Protein AF-A0A7Y5EP66-F1 (afdb_monomer_lite)

Foldseek 3Di:
DDDDDDDDDDDDDDDDDPVNVVVVVVVVVPPPDDDPVVVVVVVVVVVVVVVPPPPDPDDDDDDADQAAPQFPDKDFQDDALQWTWIFTHNPAATFTWITHSVNDIDTPADPQFPHWGFQHDDHQWTWWWTQHPNATWTWIWGADNNSPDIDIATLAEPQWRYWGFNDDDPQKTWTWTAHDDPPPPVRIDIWMARRHNVRIDD

Structure (mmCIF, N/CA/C/O backbone):
data_AF-A0A7Y5EP66-F1
#
_entry.id   AF-A0A7Y5EP66-F1
#
loop_
_atom_site.group_PDB
_atom_site.id
_atom_site.type_symbol
_atom_site.label_atom_id
_atom_site.label_alt_id
_atom_site.label_comp_id
_atom_site.label_asym_id
_atom_site.label_entity_id
_atom_site.label_seq_id
_atom_site.pdbx_PDB_ins_code
_atom_site.Cartn_x
_atom_site.Cartn_y
_atom_site.Cartn_z
_atom_site.occupancy
_atom_site.B_iso_or_equiv
_atom_site.auth_seq_id
_atom_site.auth_comp_id
_atom_site.auth_asym_id
_atom_site.auth_atom_id
_atom_site.pdbx_PDB_model_num
ATOM 1 N N . MET A 1 1 ? -1.115 30.340 21.971 1.00 36.41 1 MET A N 1
ATOM 2 C CA . MET A 1 1 ? -2.308 30.695 21.170 1.00 36.41 1 MET A CA 1
ATOM 3 C C . MET A 1 1 ? -3.461 29.819 21.656 1.00 36.41 1 MET A C 1
ATOM 5 O O . MET A 1 1 ? -3.384 28.609 21.506 1.00 36.41 1 MET A O 1
ATOM 9 N N . ARG A 1 2 ? -4.439 30.382 22.379 1.00 28.08 2 ARG A N 1
ATOM 10 C CA . ARG A 1 2 ? -5.532 29.630 23.023 1.00 28.08 2 ARG A CA 1
ATOM 11 C C . ARG A 1 2 ? -6.733 29.654 22.075 1.00 28.08 2 ARG A C 1
ATOM 13 O O . ARG A 1 2 ? -7.333 30.708 21.895 1.00 28.08 2 ARG A O 1
ATOM 20 N N . VAL A 1 3 ? -7.024 28.536 21.414 1.00 32.97 3 VAL A N 1
ATOM 21 C CA . VAL A 1 3 ? -8.174 28.428 20.505 1.00 32.97 3 VAL A CA 1
ATOM 22 C C . VAL A 1 3 ? -9.430 28.241 21.353 1.00 32.97 3 VAL A C 1
ATOM 24 O O . VAL A 1 3 ? -9.594 27.218 22.012 1.00 32.97 3 VAL A O 1
ATOM 27 N N . VAL A 1 4 ? -10.292 29.256 21.373 1.00 39.91 4 VAL A N 1
ATOM 28 C CA . VAL A 1 4 ? -11.629 29.190 21.973 1.00 39.91 4 VAL A CA 1
ATOM 29 C C . VAL A 1 4 ? -12.574 28.657 20.897 1.00 39.91 4 VAL A C 1
ATOM 31 O O . VAL A 1 4 ? -12.747 29.302 19.866 1.00 39.91 4 VAL A O 1
ATOM 34 N N . MET A 1 5 ? -13.158 27.474 21.104 1.00 31.20 5 MET A N 1
ATOM 35 C CA . MET A 1 5 ? -14.198 26.954 20.209 1.00 31.20 5 MET A CA 1
ATOM 36 C C . MET A 1 5 ? -15.569 27.532 20.598 1.00 31.20 5 MET A C 1
ATOM 38 O O . MET A 1 5 ? -15.883 27.571 21.790 1.00 31.20 5 MET A O 1
ATOM 42 N N . PRO A 1 6 ? -16.397 27.978 19.635 1.00 43.31 6 PRO A N 1
ATOM 43 C CA . PRO A 1 6 ? -17.725 28.502 19.924 1.00 43.31 6 PRO A CA 1
ATOM 44 C C . PRO A 1 6 ? -18.692 27.377 20.319 1.00 43.31 6 PRO A C 1
ATOM 46 O O . PRO A 1 6 ? -18.687 26.293 19.736 1.00 43.31 6 PRO A O 1
ATOM 49 N N . ALA A 1 7 ? -19.537 27.651 21.315 1.00 40.91 7 ALA A N 1
ATOM 50 C CA . ALA A 1 7 ? -20.582 26.741 21.764 1.00 40.91 7 ALA A CA 1
ATOM 51 C C . ALA A 1 7 ? -21.627 26.530 20.654 1.00 40.91 7 ALA A C 1
ATOM 53 O O . ALA A 1 7 ? -22.282 27.471 20.206 1.00 40.91 7 ALA A O 1
ATOM 54 N N . LEU A 1 8 ? -21.783 25.280 20.218 1.00 38.34 8 LEU A N 1
ATOM 55 C CA . LEU A 1 8 ? -22.785 24.875 19.239 1.00 38.34 8 LEU A CA 1
ATOM 56 C C . LEU A 1 8 ? -24.151 24.768 19.938 1.00 38.34 8 LEU A C 1
ATOM 58 O O . LEU A 1 8 ? -24.398 23.834 20.700 1.00 38.34 8 LEU A O 1
ATOM 62 N N . VAL A 1 9 ? -25.050 25.724 19.695 1.00 40.62 9 VAL A N 1
ATOM 63 C CA . VAL A 1 9 ? -26.437 25.652 20.180 1.00 40.62 9 VAL A CA 1
ATOM 64 C C . VAL A 1 9 ? -27.226 24.724 19.256 1.00 40.62 9 VAL A C 1
ATOM 66 O O . VAL A 1 9 ? -27.645 25.111 18.166 1.00 40.62 9 VAL A O 1
ATOM 69 N N . ALA A 1 10 ? -27.419 23.476 19.680 1.00 36.62 10 ALA A N 1
ATOM 70 C CA . ALA A 1 10 ? -28.261 22.520 18.971 1.00 36.62 10 ALA A CA 1
ATOM 71 C C . ALA A 1 10 ? -29.748 22.839 19.212 1.00 36.62 10 ALA A C 1
ATOM 73 O O . ALA A 1 10 ? -30.253 22.750 20.331 1.00 36.62 10 ALA A O 1
ATOM 74 N N . LYS A 1 11 ? -30.467 23.203 18.147 1.00 33.62 11 LYS A N 1
ATOM 75 C CA . LYS A 1 11 ? -31.921 23.402 18.161 1.00 33.62 11 LYS A CA 1
ATOM 76 C C . LYS A 1 11 ? -32.602 22.027 18.164 1.00 33.62 11 LYS A C 1
ATOM 78 O O . LYS A 1 11 ? -32.716 21.384 17.123 1.00 33.62 11 LYS A O 1
ATOM 83 N N . VAL A 1 12 ? -33.019 21.550 19.337 1.00 30.86 12 VAL A N 1
ATOM 84 C CA . VAL A 1 12 ? -33.719 20.263 19.477 1.00 30.86 12 VAL A CA 1
ATOM 85 C C . VAL A 1 12 ? -35.139 20.407 18.930 1.00 30.86 12 VAL A C 1
ATOM 87 O O . VAL A 1 12 ? -35.993 21.043 19.540 1.00 30.86 12 VAL A O 1
ATOM 90 N N . THR A 1 13 ? -35.389 19.821 17.761 1.00 44.03 13 THR A N 1
ATOM 91 C CA . THR A 1 13 ? -36.744 19.640 17.226 1.00 44.03 13 THR A CA 1
ATOM 92 C C . THR A 1 13 ? -37.221 18.259 17.657 1.00 44.03 13 THR A C 1
ATOM 94 O O . THR A 1 13 ? -36.686 17.250 17.202 1.00 44.03 13 THR A O 1
ATOM 97 N N . VAL A 1 14 ? -38.185 18.200 18.577 1.00 40.84 14 VAL A N 1
ATOM 98 C CA . VAL A 1 14 ? -38.743 16.934 19.067 1.00 40.84 14 VAL A CA 1
ATOM 99 C C . VAL A 1 14 ? -39.663 16.354 17.992 1.00 40.84 14 VAL A C 1
ATOM 101 O O . VAL A 1 14 ? -40.753 16.869 17.752 1.00 40.84 14 VAL A O 1
ATOM 104 N N . TYR A 1 15 ? -39.220 15.282 17.336 1.00 39.09 15 TYR A N 1
ATOM 105 C CA . TYR A 1 15 ? -40.059 14.499 16.432 1.00 39.09 15 TYR A CA 1
ATOM 106 C C . TYR A 1 15 ? -40.946 13.563 17.251 1.00 39.09 15 TYR A C 1
ATOM 108 O O . TYR A 1 15 ? -40.495 12.541 17.765 1.00 39.09 15 TYR A O 1
ATOM 116 N N . VAL A 1 16 ? -42.225 13.911 17.368 1.00 47.12 16 VAL A N 1
ATOM 117 C CA . VAL A 1 16 ? -43.242 12.992 17.884 1.00 47.12 16 VAL A CA 1
ATOM 118 C C . VAL A 1 16 ? -43.594 12.029 16.753 1.00 47.12 16 VAL A C 1
ATOM 120 O O . VAL A 1 16 ? -43.952 12.466 15.658 1.00 47.12 16 VAL A O 1
ATOM 123 N N . SER A 1 17 ? -43.452 10.722 16.978 1.00 53.12 17 SER A N 1
ATOM 124 C CA . SER A 1 17 ? -43.703 9.731 15.929 1.00 53.12 17 SER A CA 1
ATOM 125 C C . SER A 1 17 ? -45.160 9.810 15.430 1.00 53.12 17 SER A C 1
ATOM 127 O O . SER A 1 17 ? -46.080 10.047 16.223 1.00 53.12 17 SER A O 1
ATOM 129 N N . PRO A 1 18 ? -45.419 9.590 14.127 1.00 54.12 18 PRO A N 1
ATOM 130 C CA . PRO A 1 18 ? -46.779 9.635 13.584 1.00 54.12 18 PRO A CA 1
ATOM 131 C C . PRO A 1 18 ? -47.713 8.599 14.237 1.00 54.12 18 PRO A C 1
ATOM 133 O O . PRO A 1 18 ? -48.909 8.852 14.378 1.00 54.12 18 PRO A O 1
ATOM 136 N N . LEU A 1 19 ? -47.158 7.485 14.732 1.00 49.47 19 LEU A N 1
ATOM 137 C CA . LEU A 1 19 ? -47.874 6.467 15.508 1.00 49.47 19 LEU A CA 1
ATOM 138 C C . LEU A 1 19 ? -48.395 7.005 16.851 1.00 49.47 19 LEU A C 1
ATOM 140 O O . LEU A 1 19 ? -49.549 6.756 17.195 1.00 49.47 19 LEU A O 1
ATOM 144 N N . ALA A 1 20 ? -47.605 7.802 17.577 1.00 51.47 20 ALA A N 1
ATOM 145 C CA . ALA A 1 20 ? -48.041 8.401 18.840 1.00 51.47 20 ALA A CA 1
ATOM 146 C C . ALA A 1 20 ? -49.176 9.425 18.635 1.00 51.47 20 ALA A C 1
ATOM 148 O O . ALA A 1 20 ? -50.121 9.477 19.422 1.00 51.47 20 ALA A O 1
ATOM 149 N N . SER A 1 21 ? -49.144 10.182 17.532 1.00 53.84 21 SER A N 1
ATOM 150 C CA . SER A 1 21 ? -50.220 11.122 17.167 1.00 53.84 21 SER A CA 1
ATOM 151 C C . SER A 1 21 ? -51.528 10.407 16.795 1.00 53.84 21 SER A C 1
ATOM 153 O O . SER A 1 21 ? -52.625 10.885 17.099 1.00 53.84 21 SER A O 1
ATOM 155 N N . MET A 1 22 ? -51.428 9.225 16.179 1.00 53.50 22 MET A N 1
ATOM 156 C CA . MET A 1 22 ? -52.582 8.432 15.758 1.00 53.50 22 MET A CA 1
ATOM 157 C C . MET A 1 22 ? -53.298 7.761 16.942 1.00 53.50 22 MET A C 1
ATOM 159 O O . MET A 1 22 ? -54.528 7.784 16.994 1.00 53.50 22 MET A O 1
ATOM 163 N N . VAL A 1 23 ? -52.558 7.254 17.937 1.00 54.09 23 VAL A N 1
ATOM 164 C CA . VAL A 1 23 ? -53.138 6.635 19.148 1.00 54.09 23 VAL A CA 1
ATOM 165 C C . VAL A 1 23 ? -53.883 7.665 20.006 1.00 54.09 23 VAL A C 1
ATOM 167 O O . VAL A 1 23 ? -54.999 7.398 20.450 1.00 54.09 23 VAL A O 1
ATOM 170 N N . VAL A 1 24 ? -53.346 8.881 20.163 1.00 55.25 24 VAL A N 1
ATOM 171 C CA . VAL A 1 24 ? -54.024 9.960 20.913 1.00 55.25 24 VAL A CA 1
ATOM 172 C C . VAL A 1 24 ? -55.337 10.377 20.235 1.00 55.25 24 VAL A C 1
ATOM 174 O O . VAL A 1 24 ? -56.348 10.589 20.906 1.00 55.25 24 VAL A O 1
ATOM 177 N N . ARG A 1 25 ? -55.370 10.435 18.896 1.00 55.28 25 ARG A N 1
ATOM 178 C CA . ARG A 1 25 ? -56.595 10.764 18.142 1.00 55.28 25 ARG A CA 1
ATOM 179 C C . ARG A 1 25 ? -57.643 9.650 18.181 1.00 55.28 25 ARG A C 1
ATOM 181 O O . ARG A 1 25 ? -58.835 9.959 18.163 1.00 55.28 25 ARG A O 1
ATOM 188 N N . LEU A 1 26 ? -57.221 8.386 18.250 1.00 48.19 26 LEU A N 1
ATOM 189 C CA . LEU A 1 26 ? -58.124 7.237 18.344 1.00 48.19 26 LEU A CA 1
ATOM 190 C C . LEU A 1 26 ? -58.805 7.166 19.721 1.00 48.19 26 LEU A C 1
ATOM 192 O O . LEU A 1 26 ? -60.015 6.972 19.798 1.00 48.19 26 LEU A O 1
ATOM 196 N N . VAL A 1 27 ? -58.058 7.428 20.798 1.00 54.56 27 VAL A N 1
ATOM 197 C CA . VAL A 1 27 ? -58.589 7.432 22.173 1.00 54.56 27 VAL A CA 1
ATOM 198 C C . VAL A 1 27 ? -59.551 8.604 22.411 1.00 54.56 27 VAL A C 1
ATOM 200 O O . VAL A 1 27 ? -60.555 8.446 23.101 1.00 54.56 27 VAL A O 1
ATOM 203 N N . LEU A 1 28 ? -59.325 9.768 21.787 1.00 51.75 28 LEU A N 1
ATOM 204 C CA . LEU A 1 28 ? -60.217 10.926 21.936 1.00 51.75 28 LEU A CA 1
ATOM 205 C C . LEU A 1 28 ? -61.563 10.777 21.198 1.00 51.75 28 LEU A C 1
ATOM 207 O O . LEU A 1 28 ? -62.558 11.335 21.659 1.00 51.75 28 LEU A O 1
ATOM 211 N N . ARG A 1 29 ? -61.639 9.999 20.105 1.00 51.34 29 ARG A N 1
ATOM 212 C CA . ARG A 1 29 ? -62.879 9.814 19.315 1.00 51.34 29 ARG A CA 1
ATOM 213 C C . ARG A 1 29 ? -63.873 8.795 19.889 1.00 51.34 29 ARG A C 1
ATOM 215 O O . ARG A 1 29 ? -64.992 8.721 19.392 1.00 51.34 29 ARG A O 1
ATOM 222 N N . HIS A 1 30 ? -63.519 8.028 20.920 1.00 50.69 30 HIS A N 1
ATOM 223 C CA . HIS A 1 30 ? -64.405 7.014 21.525 1.00 50.69 30 HIS A CA 1
ATOM 224 C C . HIS A 1 30 ? -64.935 7.377 22.928 1.00 50.69 30 HIS A C 1
ATOM 226 O O . HIS A 1 30 ? -65.551 6.553 23.599 1.00 50.69 30 HIS A O 1
ATOM 232 N N . ASN A 1 31 ? -64.783 8.633 23.362 1.00 46.59 31 ASN A N 1
ATOM 233 C CA . ASN A 1 31 ? -65.092 9.079 24.730 1.00 46.59 31 ASN A CA 1
ATOM 234 C C . ASN A 1 31 ? -66.569 9.397 25.052 1.00 46.59 31 ASN A C 1
ATOM 236 O O . ASN A 1 31 ? -66.842 9.937 26.125 1.00 46.59 31 ASN A O 1
ATOM 240 N N . VAL A 1 32 ? -67.534 9.074 24.184 1.00 53.06 32 VAL A N 1
ATOM 241 C CA . VAL A 1 32 ? -68.934 9.512 24.384 1.00 53.06 32 VAL A CA 1
ATOM 242 C C . VAL A 1 32 ? -69.801 8.492 25.149 1.00 53.06 32 VAL A C 1
ATOM 244 O O . VAL A 1 32 ? -70.887 8.849 25.586 1.00 53.06 32 VAL A O 1
ATOM 247 N N . CYS A 1 33 ? -69.353 7.249 25.396 1.00 51.44 33 CYS A N 1
ATOM 248 C CA . CYS A 1 33 ? -70.241 6.230 25.987 1.00 51.44 33 CYS A CA 1
ATOM 249 C C . CYS A 1 33 ? -69.554 5.148 26.855 1.00 51.44 33 CYS A C 1
ATOM 251 O O . CYS A 1 33 ? -69.804 3.960 26.667 1.00 51.44 33 CYS A O 1
ATOM 253 N N . MET A 1 34 ? -68.690 5.515 27.812 1.00 47.44 34 MET A N 1
ATOM 254 C CA . MET A 1 34 ? -68.164 4.549 28.799 1.00 47.44 34 MET A CA 1
ATOM 255 C C . MET A 1 34 ? -68.290 5.043 30.243 1.00 47.44 34 MET A C 1
ATOM 257 O O . MET A 1 34 ? -68.033 6.210 30.543 1.00 47.44 34 MET A O 1
ATOM 261 N N . SER A 1 35 ? -68.690 4.122 31.125 1.00 59.06 35 SER A N 1
ATOM 262 C CA . SER A 1 35 ? -68.897 4.329 32.559 1.00 59.06 35 SER A CA 1
ATOM 263 C C . SER A 1 35 ? -67.597 4.701 33.285 1.00 59.06 35 SER A C 1
ATOM 265 O O . SER A 1 35 ? -66.488 4.392 32.838 1.00 59.06 35 SER A O 1
ATOM 267 N N . SER A 1 36 ? -67.735 5.385 34.424 1.00 53.31 36 SER A N 1
ATOM 268 C CA . SER A 1 36 ? -66.641 5.973 35.216 1.00 53.31 36 SER A CA 1
ATOM 269 C C . SER A 1 36 ? -65.519 4.995 35.595 1.00 53.31 36 SER A C 1
ATOM 271 O O . SER A 1 36 ? -64.385 5.428 35.788 1.00 53.31 36 SER A O 1
ATOM 273 N N . TRP A 1 37 ? -65.793 3.689 35.619 1.00 52.06 37 TRP A N 1
ATOM 274 C CA . TRP A 1 37 ? -64.820 2.641 35.933 1.00 52.06 37 TRP A CA 1
ATOM 275 C C . TRP A 1 37 ? -63.795 2.373 34.811 1.00 52.06 37 TRP A C 1
ATOM 277 O O . TRP A 1 37 ? -62.639 2.080 35.110 1.00 52.06 37 TRP A O 1
ATOM 287 N N . ASN A 1 38 ? -64.140 2.570 33.531 1.00 51.50 38 ASN A N 1
ATOM 288 C CA . ASN A 1 38 ? -63.196 2.385 32.411 1.00 51.50 38 ASN A CA 1
ATOM 289 C C . ASN A 1 38 ? -62.236 3.573 32.223 1.00 51.50 38 ASN A C 1
ATOM 291 O O . ASN A 1 38 ? -61.174 3.430 31.615 1.00 51.50 38 ASN A O 1
ATOM 295 N N . ARG A 1 39 ? -62.571 4.744 32.782 1.00 51.72 39 ARG A N 1
ATOM 296 C CA . ARG A 1 39 ? -61.717 5.942 32.724 1.00 51.72 39 ARG A CA 1
ATOM 297 C C . ARG A 1 39 ? -60.460 5.805 33.585 1.00 51.72 39 ARG A C 1
ATOM 299 O O . ARG A 1 39 ? -59.415 6.321 33.204 1.00 51.72 39 ARG A O 1
ATOM 306 N N . ILE A 1 40 ? -60.540 5.076 34.700 1.00 54.56 40 ILE A N 1
ATOM 307 C CA . ILE A 1 40 ? -59.401 4.853 35.603 1.00 54.56 40 ILE A CA 1
ATOM 308 C C . ILE A 1 40 ? -58.375 3.920 34.942 1.00 54.56 40 ILE A C 1
ATOM 310 O O . ILE A 1 40 ? -57.188 4.235 34.919 1.00 54.56 40 ILE A O 1
ATOM 314 N N . TRP A 1 41 ? -58.822 2.837 34.299 1.00 51.91 41 TRP A N 1
ATOM 315 C CA . TRP A 1 41 ? -57.928 1.907 33.597 1.00 51.91 41 TRP A CA 1
ATOM 316 C C . TRP A 1 41 ? -57.279 2.511 32.345 1.00 51.91 41 TRP A C 1
ATOM 318 O O . TRP A 1 41 ? -56.096 2.279 32.106 1.00 51.91 41 TRP A O 1
ATOM 328 N N . ALA A 1 42 ? -57.998 3.344 31.585 1.00 51.19 42 ALA A N 1
ATOM 329 C CA . ALA A 1 42 ? -57.432 4.034 30.424 1.00 51.19 42 ALA A CA 1
ATOM 330 C C . ALA A 1 42 ? -56.329 5.044 30.810 1.00 51.19 42 ALA A C 1
ATOM 332 O O . ALA A 1 42 ? -55.326 5.158 30.106 1.00 51.19 42 ALA A O 1
ATOM 333 N N . ILE A 1 43 ? -56.470 5.738 31.948 1.00 52.34 43 ILE A N 1
ATOM 334 C CA . ILE A 1 43 ? -55.445 6.659 32.470 1.00 52.34 43 ILE A CA 1
ATOM 335 C C . ILE A 1 43 ? -54.219 5.881 32.975 1.00 52.34 43 ILE A C 1
ATOM 337 O O . ILE A 1 43 ? -53.091 6.263 32.662 1.00 52.34 43 ILE A O 1
ATOM 341 N N . VAL A 1 44 ? -54.417 4.756 33.673 1.00 55.31 44 VAL A N 1
ATOM 342 C CA . VAL A 1 44 ? -53.316 3.876 34.114 1.00 55.31 44 VAL A CA 1
ATOM 343 C C . VAL A 1 44 ? -52.526 3.325 32.918 1.00 55.31 44 VAL A C 1
ATOM 345 O O . VAL A 1 44 ? -51.298 3.283 32.964 1.00 55.31 44 VAL A O 1
ATOM 348 N N . PHE A 1 45 ? -53.195 2.979 31.814 1.00 50.06 45 PHE A N 1
ATOM 349 C CA . PHE A 1 45 ? -52.529 2.456 30.615 1.00 50.06 45 PHE A CA 1
ATOM 350 C C . PHE A 1 45 ? -51.726 3.530 29.853 1.00 50.06 45 PHE A C 1
ATOM 352 O O . PHE A 1 45 ? -50.614 3.265 29.400 1.00 50.06 45 PHE A O 1
ATOM 359 N N . VAL A 1 46 ? -52.234 4.767 29.757 1.00 51.84 46 VAL A N 1
ATOM 360 C CA . VAL A 1 46 ? -51.530 5.877 29.078 1.00 51.84 46 VAL A CA 1
ATOM 361 C C . VAL A 1 46 ? -50.320 6.371 29.884 1.00 51.84 46 VAL A C 1
ATOM 363 O O . VAL A 1 46 ? -49.272 6.638 29.295 1.00 51.84 46 VAL A O 1
ATOM 366 N N . PHE A 1 47 ? -50.408 6.427 31.219 1.00 50.00 47 PHE A N 1
ATOM 367 C CA . PHE A 1 47 ? -49.243 6.739 32.060 1.00 50.00 47 PHE A CA 1
ATOM 368 C C . PHE A 1 47 ? -48.231 5.583 32.115 1.00 50.00 47 PHE A C 1
ATOM 370 O O . PHE A 1 47 ? -47.028 5.841 32.123 1.00 50.00 47 PHE A O 1
ATOM 377 N N . GLY A 1 48 ? -48.677 4.323 32.052 1.00 50.28 48 GLY A N 1
ATOM 378 C CA . GLY A 1 48 ? -47.788 3.160 31.957 1.00 50.28 48 GLY A CA 1
ATOM 379 C C . GLY A 1 48 ? -46.914 3.161 30.695 1.00 50.28 48 GLY A C 1
ATOM 380 O O . GLY A 1 48 ? -45.723 2.870 30.771 1.00 50.28 48 GLY A O 1
ATOM 381 N N . CYS A 1 49 ? -47.458 3.562 29.540 1.00 48.81 49 CYS A N 1
ATOM 382 C CA . CYS A 1 49 ? -46.682 3.645 28.296 1.00 48.81 49 CYS A CA 1
ATOM 383 C C . CYS A 1 49 ? -45.679 4.814 28.267 1.00 48.81 49 CYS A C 1
ATOM 385 O O . CYS A 1 49 ? -44.630 4.689 27.639 1.00 48.81 49 CYS A O 1
ATOM 387 N N . ALA A 1 50 ? -45.958 5.931 28.950 1.00 50.75 50 ALA A N 1
ATOM 388 C CA . ALA A 1 50 ? -45.048 7.081 28.996 1.00 50.75 50 ALA A CA 1
ATOM 389 C C . ALA A 1 50 ? -43.808 6.840 29.883 1.00 50.75 50 ALA A C 1
ATOM 391 O O . ALA A 1 50 ? -42.750 7.399 29.608 1.00 50.75 50 ALA A O 1
ATOM 392 N N . PHE A 1 51 ? -43.907 5.970 30.896 1.00 50.62 51 PHE A N 1
ATOM 393 C CA . PHE A 1 51 ? -42.780 5.592 31.763 1.00 50.62 51 PHE A CA 1
ATOM 394 C C . PHE A 1 51 ? -41.906 4.450 31.211 1.00 50.62 51 PHE A C 1
ATOM 396 O O . PHE A 1 51 ? -40.836 4.189 31.754 1.00 50.62 51 PHE A O 1
ATOM 403 N N . LEU A 1 52 ? -42.318 3.792 30.120 1.00 54.38 52 LEU A N 1
ATOM 404 C CA . LEU A 1 52 ? -41.516 2.773 29.425 1.00 54.38 52 LEU A CA 1
ATOM 405 C C . LEU A 1 52 ? -40.663 3.345 28.282 1.00 54.38 52 LEU A C 1
ATOM 407 O O . LEU A 1 52 ? -39.851 2.625 27.698 1.00 54.38 52 LEU A O 1
ATOM 411 N N . ALA A 1 53 ? -40.806 4.635 27.971 1.00 58.66 53 ALA A N 1
ATOM 412 C CA . ALA A 1 53 ? -39.871 5.340 27.108 1.00 58.66 53 ALA A CA 1
ATOM 413 C C . ALA A 1 53 ? -38.577 5.589 27.900 1.00 58.66 53 ALA A C 1
ATOM 415 O O . ALA A 1 53 ? -38.405 6.631 28.530 1.00 58.66 53 ALA A O 1
ATOM 416 N N . GLY A 1 54 ? -37.684 4.593 27.913 1.00 64.94 54 GLY A N 1
ATOM 417 C CA . GLY A 1 54 ? -36.337 4.741 28.459 1.00 64.94 54 GLY A CA 1
ATOM 418 C C . GLY A 1 54 ? -35.629 5.967 27.861 1.00 64.94 54 GLY A C 1
ATOM 419 O O . GLY A 1 54 ? -35.994 6.406 26.765 1.00 64.94 54 GLY A O 1
ATOM 420 N N . PRO A 1 55 ? -34.639 6.546 28.565 1.00 72.75 55 PRO A N 1
ATOM 421 C CA . PRO A 1 55 ? -33.937 7.731 28.090 1.00 72.75 55 PRO A CA 1
ATOM 422 C C . PRO A 1 55 ? -33.463 7.513 26.655 1.00 72.75 55 PRO A C 1
ATOM 424 O O . PRO A 1 55 ? -32.898 6.464 26.337 1.00 72.75 55 PRO A O 1
ATOM 427 N N . SER A 1 56 ? -33.703 8.503 25.794 1.00 71.12 56 SER A N 1
ATOM 428 C CA . SER A 1 56 ? -33.176 8.529 24.433 1.00 71.12 56 SER A CA 1
ATOM 429 C C . SER A 1 56 ? -31.689 8.200 24.504 1.00 71.12 56 SER A C 1
ATOM 431 O O . SER A 1 56 ? -30.930 8.954 25.114 1.00 71.12 56 SER A O 1
ATOM 433 N N . ALA A 1 57 ? -31.277 7.061 23.947 1.00 73.62 57 ALA A N 1
ATOM 434 C CA . ALA A 1 57 ? -29.878 6.667 23.945 1.00 73.62 57 ALA A CA 1
ATOM 435 C C . ALA A 1 57 ? -29.090 7.731 23.171 1.00 73.62 57 ALA A C 1
ATOM 437 O O . ALA A 1 57 ? -29.139 7.793 21.942 1.00 73.62 57 ALA A O 1
ATOM 438 N N . VAL A 1 58 ? -28.416 8.623 23.894 1.00 78.44 58 VAL A N 1
ATOM 439 C CA . VAL A 1 58 ? -27.554 9.628 23.283 1.00 78.44 58 VAL A CA 1
ATOM 440 C C . VAL A 1 58 ? -26.331 8.876 22.782 1.00 78.44 58 VAL A C 1
ATOM 442 O O . VAL A 1 58 ? -25.581 8.314 23.579 1.00 78.44 58 VAL A O 1
ATOM 445 N N . ALA A 1 59 ? -26.148 8.829 21.464 1.00 79.25 59 ALA A N 1
ATOM 446 C CA . ALA A 1 59 ? -24.950 8.256 20.872 1.00 79.25 59 ALA A CA 1
ATOM 447 C C . ALA A 1 59 ? -23.722 9.002 21.416 1.00 79.25 59 ALA A C 1
ATOM 449 O O . ALA A 1 59 ? -23.539 10.193 21.159 1.00 79.25 59 ALA A O 1
ATOM 450 N N . GLN A 1 60 ? -22.901 8.309 22.203 1.00 85.19 60 GLN A N 1
ATOM 451 C CA . GLN A 1 60 ? -21.638 8.841 22.696 1.00 85.19 60 GLN A CA 1
ATOM 452 C C . GLN A 1 60 ? -20.568 8.588 21.637 1.00 85.19 60 GLN A C 1
ATOM 454 O O . GLN A 1 60 ? -20.253 7.442 21.320 1.00 85.19 60 GLN A O 1
ATOM 459 N N . TRP A 1 61 ? -20.016 9.661 21.078 1.00 86.94 61 TRP A N 1
ATOM 460 C CA . TRP A 1 61 ? -18.908 9.577 20.133 1.00 86.94 61 TRP A CA 1
ATOM 461 C C . TRP A 1 61 ? -17.587 9.821 20.855 1.00 86.94 61 TRP A C 1
ATOM 463 O O . TRP A 1 61 ? -17.468 10.743 21.661 1.00 86.94 61 TRP A O 1
ATOM 473 N N . ARG A 1 62 ? -16.578 9.010 20.532 1.00 88.19 62 ARG A N 1
ATOM 474 C CA . ARG A 1 62 ? -15.197 9.188 20.987 1.00 88.19 62 ARG A CA 1
ATOM 475 C C . ARG A 1 62 ? -14.294 9.353 19.771 1.00 88.19 62 ARG A C 1
ATOM 477 O O . ARG A 1 62 ? -14.259 8.477 18.913 1.00 88.19 62 ARG A O 1
ATOM 484 N N . ALA A 1 63 ? -13.541 10.448 19.726 1.00 88.12 63 ALA A N 1
ATOM 485 C CA . ALA A 1 63 ? -12.452 10.605 18.771 1.00 88.12 63 ALA A CA 1
ATOM 486 C C . ALA A 1 63 ? -11.204 9.868 19.282 1.00 88.12 63 ALA A C 1
ATOM 488 O O . ALA A 1 63 ? -10.860 9.960 20.463 1.00 88.12 63 ALA A O 1
ATOM 489 N N . ILE A 1 64 ? -10.535 9.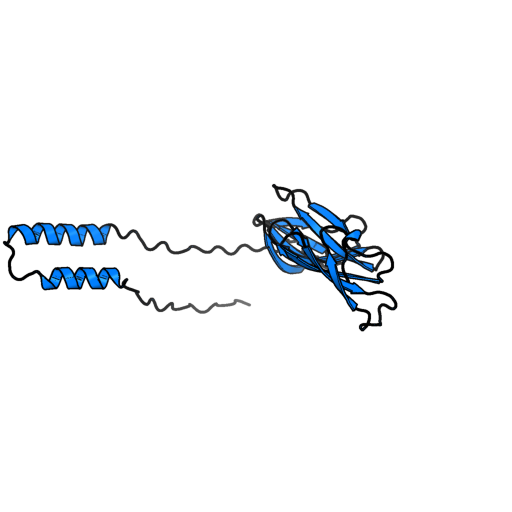136 18.394 1.00 89.31 64 ILE A N 1
ATOM 490 C CA . ILE A 1 64 ? -9.251 8.479 18.657 1.00 89.31 64 ILE A CA 1
ATOM 491 C C . ILE A 1 64 ? -8.256 9.048 17.650 1.00 89.31 64 ILE A C 1
ATOM 493 O O . ILE A 1 64 ? -8.532 9.052 16.451 1.00 89.31 64 ILE A O 1
ATOM 497 N N . SER A 1 65 ? -7.121 9.552 18.136 1.00 89.94 65 SER A N 1
ATOM 498 C CA . SER A 1 65 ? -6.030 9.979 17.260 1.00 89.94 65 SER A CA 1
ATOM 499 C C . SER A 1 65 ? -5.309 8.746 16.721 1.00 89.94 65 SER A C 1
ATOM 501 O O . SER A 1 65 ? -4.844 7.917 17.500 1.00 89.94 65 SER A O 1
ATOM 503 N N . LEU A 1 66 ? -5.226 8.628 15.396 1.00 92.06 66 LEU A N 1
ATOM 504 C CA . LEU A 1 66 ? -4.462 7.592 14.700 1.00 92.06 66 LEU A CA 1
ATOM 505 C C . LEU A 1 66 ? -3.217 8.232 14.080 1.00 92.06 66 LEU A C 1
ATOM 507 O O . LEU A 1 66 ? -3.082 8.311 12.863 1.00 92.06 66 LEU A O 1
ATOM 511 N N . HIS A 1 67 ? -2.345 8.765 14.927 1.00 91.62 67 HIS A N 1
ATOM 512 C CA . HIS A 1 67 ? -1.094 9.393 14.523 1.00 91.62 67 HIS A CA 1
ATOM 513 C C . HIS A 1 67 ? 0.021 8.839 15.414 1.00 91.62 67 HIS A C 1
ATOM 515 O O . HIS A 1 67 ? -0.052 9.041 16.626 1.00 91.62 67 HIS A O 1
ATOM 521 N N . PRO A 1 68 ? 0.992 8.090 14.862 1.00 90.88 68 PRO A N 1
ATOM 522 C CA . PRO A 1 68 ? 2.120 7.591 15.643 1.00 90.88 68 PRO A CA 1
ATOM 523 C C . PRO A 1 68 ? 2.973 8.753 16.159 1.00 90.88 68 PRO A C 1
ATOM 525 O O . PRO A 1 68 ? 3.214 9.694 15.410 1.00 90.88 68 PRO A O 1
ATOM 528 N N . ASP A 1 69 ? 3.495 8.663 17.384 1.00 88.94 69 ASP A N 1
ATOM 529 C CA . ASP A 1 69 ? 4.289 9.748 17.993 1.00 88.94 69 ASP A CA 1
ATOM 530 C C . ASP A 1 69 ? 5.567 10.086 17.204 1.00 88.94 69 ASP A C 1
ATOM 532 O O . ASP A 1 69 ? 6.064 11.208 17.264 1.00 88.94 69 ASP A O 1
ATOM 536 N N . SER A 1 70 ? 6.107 9.120 16.454 1.00 87.06 70 SER A N 1
ATOM 537 C CA . SER A 1 70 ? 7.273 9.315 15.587 1.00 87.06 70 SER A CA 1
ATOM 538 C C . SER A 1 70 ? 6.929 9.913 14.221 1.00 87.06 70 SER A C 1
ATOM 540 O O . SER A 1 70 ? 7.833 10.276 13.474 1.00 87.06 70 SER A O 1
ATOM 542 N N . ALA A 1 71 ? 5.648 9.972 13.850 1.00 91.81 71 ALA A N 1
ATOM 543 C CA . ALA A 1 71 ? 5.231 10.502 12.563 1.00 91.81 71 ALA A CA 1
ATOM 544 C C . ALA A 1 71 ? 5.156 12.033 12.619 1.00 91.81 71 ALA A C 1
ATOM 546 O O . ALA A 1 71 ? 4.641 12.613 13.564 1.00 91.81 71 ALA A O 1
ATOM 547 N N . VAL A 1 72 ? 5.608 12.701 11.5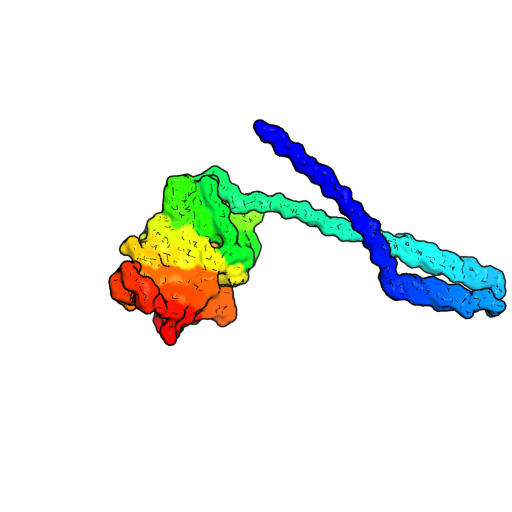62 1.00 95.31 72 VAL A N 1
ATOM 548 C CA . VAL A 1 72 ? 5.341 14.129 11.332 1.00 95.31 72 VAL A CA 1
ATOM 549 C C . VAL A 1 72 ? 4.064 14.337 10.523 1.00 95.31 72 VAL A C 1
ATOM 551 O O . VAL A 1 72 ? 3.415 15.374 10.645 1.00 95.31 72 VAL A O 1
ATOM 554 N N . GLN A 1 73 ? 3.684 13.365 9.683 1.00 94.25 73 GLN A N 1
ATOM 555 C CA . GLN A 1 73 ? 2.444 13.396 8.904 1.00 94.25 73 GLN A CA 1
ATOM 556 C C . GLN A 1 73 ? 1.837 11.999 8.772 1.00 94.25 73 GLN A C 1
ATOM 558 O O . GLN A 1 73 ? 2.528 10.980 8.720 1.00 94.25 73 GLN A O 1
ATOM 563 N N . THR A 1 74 ? 0.509 11.941 8.702 1.00 94.75 74 THR A N 1
ATOM 564 C CA . THR A 1 74 ? -0.229 10.699 8.470 1.00 94.75 74 THR A CA 1
ATOM 565 C C . THR A 1 74 ? -1.474 10.988 7.643 1.00 94.75 74 THR A C 1
ATOM 567 O O . THR A 1 74 ? -2.223 11.915 7.949 1.00 94.75 74 THR A O 1
ATOM 570 N N . TRP A 1 75 ? -1.711 10.182 6.609 1.00 94.19 75 TRP A N 1
ATOM 571 C CA . TRP A 1 75 ? -2.911 10.247 5.772 1.00 94.19 75 TRP A CA 1
ATOM 572 C C . TRP A 1 75 ? -3.671 8.929 5.859 1.00 94.19 75 TRP A C 1
ATOM 574 O O . TRP A 1 75 ? -3.066 7.873 5.701 1.00 94.19 75 TRP A O 1
ATOM 584 N N . GLY A 1 76 ? -4.982 8.978 6.103 1.00 93.19 76 GLY A N 1
ATOM 585 C CA . GLY A 1 76 ? -5.847 7.795 6.129 1.00 93.19 76 GLY A CA 1
ATOM 586 C C . GLY A 1 76 ? -6.486 7.512 4.766 1.00 93.19 76 GLY A C 1
ATOM 587 O O . GLY A 1 76 ? -6.918 8.435 4.081 1.00 93.19 76 GLY A O 1
ATOM 588 N N . HIS A 1 77 ? -6.586 6.236 4.392 1.00 93.62 77 HIS A N 1
ATOM 589 C CA . HIS A 1 77 ? -7.043 5.776 3.069 1.00 93.62 77 HIS A CA 1
ATOM 590 C C . HIS A 1 77 ? -8.177 4.734 3.135 1.00 93.62 77 HIS A C 1
ATOM 592 O O . HIS A 1 77 ? -8.432 3.998 2.179 1.00 93.62 77 HIS A O 1
ATOM 598 N N . GLY A 1 78 ? -8.856 4.648 4.279 1.00 91.69 78 GLY A N 1
ATOM 599 C CA . GLY A 1 78 ? -9.950 3.711 4.526 1.00 91.69 78 GLY A CA 1
ATOM 600 C C . GLY A 1 78 ? -9.766 2.936 5.824 1.00 91.69 78 GLY A C 1
ATOM 601 O O . GLY A 1 78 ? -8.736 3.035 6.490 1.00 91.69 78 GLY A O 1
ATOM 602 N N . THR A 1 79 ? -10.786 2.163 6.186 1.00 93.31 79 THR A N 1
ATOM 603 C CA . THR A 1 79 ? -10.769 1.301 7.371 1.00 93.31 79 THR A CA 1
ATOM 604 C C . THR A 1 79 ? -11.222 -0.108 7.012 1.00 93.31 79 THR A C 1
ATOM 606 O O . THR A 1 79 ? -11.971 -0.323 6.055 1.00 93.31 79 THR A O 1
ATOM 609 N N . GLY A 1 80 ? -10.757 -1.095 7.768 1.00 90.62 80 GLY A N 1
ATOM 610 C CA . GLY A 1 80 ? -11.135 -2.486 7.579 1.00 90.62 80 GLY A CA 1
ATOM 611 C C . GLY A 1 80 ? -10.513 -3.383 8.637 1.00 90.62 80 GLY A C 1
ATOM 612 O O . GLY A 1 80 ? -9.412 -3.127 9.111 1.00 90.62 80 GLY A O 1
ATOM 613 N N . SER A 1 81 ? -11.234 -4.432 9.033 1.00 89.31 81 SER A N 1
ATOM 614 C CA . SER A 1 81 ? -10.747 -5.440 9.993 1.00 89.31 81 SER A CA 1
ATOM 615 C C . SER A 1 81 ? -10.214 -4.860 11.312 1.00 89.31 81 SER A C 1
ATOM 617 O O . SER A 1 81 ? -9.309 -5.425 11.910 1.00 89.31 81 SER A O 1
ATOM 619 N N . GLY A 1 82 ? -10.758 -3.722 11.756 1.00 90.94 82 GLY A N 1
ATOM 620 C CA . GLY A 1 82 ? -10.322 -3.048 12.982 1.00 90.94 82 GLY A CA 1
ATOM 621 C C . GLY A 1 82 ? -9.110 -2.122 12.832 1.00 90.94 82 GLY A C 1
ATOM 622 O O . GLY A 1 82 ? -8.674 -1.573 13.836 1.00 90.94 82 GLY A O 1
ATOM 623 N N . PHE A 1 83 ? -8.600 -1.898 11.619 1.00 93.50 83 PHE A N 1
ATOM 624 C CA . PHE A 1 83 ? -7.480 -0.992 11.342 1.00 93.50 83 PHE A CA 1
ATOM 625 C C . PHE A 1 83 ? -7.894 0.143 10.403 1.00 93.50 83 PHE A C 1
ATOM 627 O O . PHE A 1 83 ? -8.862 0.024 9.645 1.00 93.50 83 PHE A O 1
ATOM 634 N N . ALA A 1 84 ? -7.124 1.230 10.417 1.00 94.38 84 ALA A N 1
ATOM 635 C CA . ALA A 1 84 ? -7.111 2.231 9.358 1.00 94.38 84 ALA A CA 1
ATOM 636 C C . ALA A 1 84 ? -5.874 2.036 8.473 1.00 94.38 84 ALA A C 1
ATOM 638 O O . ALA A 1 84 ? -4.756 1.945 8.977 1.00 94.38 84 ALA A O 1
ATOM 639 N N . GLY A 1 85 ? -6.066 1.988 7.156 1.00 95.62 85 GLY A N 1
ATOM 640 C CA . GLY A 1 85 ? -4.959 2.004 6.203 1.00 95.62 85 GLY A CA 1
ATOM 641 C C . GLY A 1 85 ? -4.395 3.415 6.098 1.00 95.62 85 GLY A C 1
ATOM 642 O O . GLY A 1 85 ? -5.167 4.365 5.952 1.00 95.62 85 GLY A O 1
ATOM 643 N N . ALA A 1 86 ? -3.075 3.564 6.173 1.00 96.38 86 ALA A N 1
ATOM 644 C CA . ALA A 1 86 ? -2.440 4.869 6.244 1.00 96.38 86 ALA A CA 1
ATOM 645 C C . ALA A 1 86 ? -1.126 4.966 5.462 1.00 96.38 86 ALA A C 1
ATOM 647 O O . ALA A 1 86 ? -0.418 3.984 5.256 1.00 96.38 86 ALA A O 1
ATOM 648 N N . SER A 1 87 ? -0.794 6.187 5.059 1.00 96.62 87 SER A N 1
ATOM 649 C CA . SER A 1 87 ? 0.547 6.569 4.620 1.00 96.62 87 SER A CA 1
ATOM 650 C C . SER A 1 87 ? 1.187 7.389 5.741 1.00 96.62 87 SER A C 1
ATOM 652 O O . SER A 1 87 ? 0.596 8.374 6.187 1.00 96.62 87 SER A O 1
ATOM 654 N N . ILE A 1 88 ? 2.351 6.964 6.228 1.00 96.25 88 ILE A N 1
ATOM 655 C CA . ILE A 1 88 ? 3.003 7.483 7.438 1.00 96.25 88 ILE A CA 1
ATOM 656 C C . ILE A 1 88 ? 4.331 8.114 7.032 1.00 96.25 88 ILE A C 1
ATOM 658 O O . ILE A 1 88 ? 5.127 7.476 6.351 1.00 96.25 88 ILE A O 1
ATOM 662 N N . ASN A 1 89 ? 4.572 9.360 7.422 1.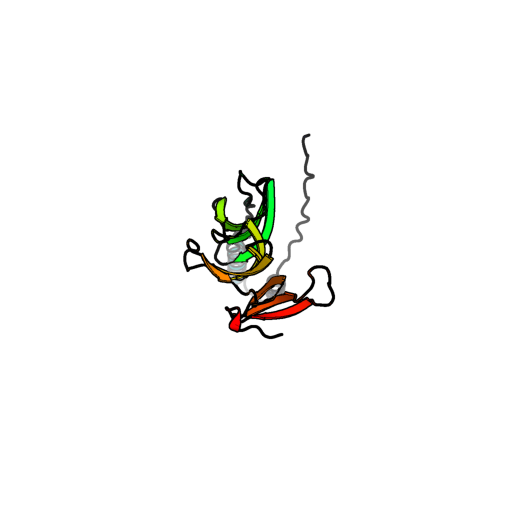00 95.69 89 ASN A N 1
ATOM 663 C CA . ASN A 1 89 ? 5.836 10.052 7.196 1.00 95.69 89 ASN A CA 1
ATOM 664 C C . ASN A 1 89 ? 6.412 10.458 8.556 1.00 95.69 89 ASN A C 1
ATOM 666 O O . ASN A 1 89 ? 5.715 11.111 9.328 1.00 95.69 89 ASN A O 1
ATOM 670 N N . ASP A 1 90 ? 7.653 10.073 8.837 1.00 89.94 90 ASP A N 1
ATOM 671 C CA . ASP A 1 90 ? 8.401 10.301 10.085 1.00 89.94 90 ASP A CA 1
ATOM 672 C C . ASP A 1 90 ? 9.526 11.347 9.942 1.00 89.94 90 ASP A C 1
ATOM 674 O O . ASP A 1 90 ? 10.438 11.423 10.759 1.00 89.94 90 ASP A O 1
ATOM 678 N N . GLY A 1 91 ? 9.468 12.171 8.894 1.00 88.19 91 GLY A N 1
ATOM 679 C CA . GLY A 1 91 ? 10.507 13.134 8.534 1.00 88.19 91 GLY A CA 1
ATOM 680 C C . GLY A 1 91 ? 11.462 12.599 7.468 1.00 88.19 91 GLY A C 1
ATOM 681 O O . GLY A 1 91 ? 12.274 13.363 6.948 1.00 88.19 91 GLY A O 1
ATOM 682 N N . GLY A 1 92 ? 11.336 11.318 7.107 1.00 91.44 92 GLY A N 1
ATOM 683 C CA . GLY A 1 92 ? 12.036 10.695 5.994 1.00 91.44 92 GLY A CA 1
ATOM 684 C C . GLY A 1 92 ? 11.100 10.261 4.865 1.00 91.44 92 GLY A C 1
ATOM 685 O O . GLY A 1 92 ? 10.263 11.017 4.356 1.00 91.44 92 GLY A O 1
ATOM 686 N N . ALA A 1 93 ? 11.287 9.019 4.428 1.00 93.19 93 ALA A N 1
ATOM 687 C CA . ALA A 1 93 ? 10.468 8.400 3.402 1.00 93.19 93 ALA A CA 1
ATOM 688 C C . ALA A 1 93 ? 9.044 8.143 3.916 1.00 93.19 93 ALA A C 1
ATOM 690 O O . ALA A 1 93 ? 8.831 7.727 5.050 1.00 93.19 93 ALA A O 1
ATOM 691 N N . THR A 1 94 ? 8.041 8.345 3.059 1.00 96.62 94 THR A N 1
ATOM 692 C CA . THR A 1 94 ? 6.675 7.914 3.391 1.00 96.62 94 THR A CA 1
ATOM 693 C C . THR A 1 94 ? 6.588 6.397 3.307 1.00 96.62 94 THR A C 1
ATOM 695 O O . THR A 1 94 ? 7.025 5.820 2.311 1.00 96.62 94 THR A O 1
ATOM 698 N N . MET A 1 95 ? 5.999 5.772 4.322 1.00 96.88 95 MET A N 1
ATOM 699 C CA . MET A 1 95 ? 5.823 4.330 4.431 1.00 96.88 95 MET A CA 1
ATOM 700 C C . MET A 1 95 ? 4.332 3.960 4.435 1.00 96.88 95 MET A C 1
ATOM 702 O O . MET A 1 95 ? 3.521 4.655 5.055 1.00 96.88 95 MET A O 1
ATOM 706 N N . PRO A 1 96 ? 3.938 2.861 3.768 1.00 97.38 96 PRO A N 1
ATOM 707 C CA . PRO A 1 96 ? 2.590 2.327 3.866 1.00 97.38 96 PRO A CA 1
ATOM 708 C C . PRO A 1 96 ? 2.423 1.632 5.222 1.00 97.38 96 PRO A C 1
ATOM 710 O O . PRO A 1 96 ? 3.309 0.892 5.651 1.00 97.38 96 PRO A O 1
ATOM 713 N N . GLY A 1 97 ? 1.292 1.843 5.891 1.00 95.56 97 GLY A N 1
ATOM 714 C CA . GLY A 1 97 ? 1.052 1.315 7.229 1.00 95.56 97 GLY A CA 1
ATOM 715 C C . GLY A 1 97 ? -0.411 1.007 7.538 1.00 95.56 97 GLY A C 1
ATOM 716 O O . GLY A 1 97 ? -1.330 1.439 6.841 1.00 95.56 97 GLY A O 1
ATOM 717 N N . LEU A 1 98 ? -0.617 0.263 8.621 1.00 95.31 98 LEU A N 1
ATOM 718 C CA . LEU A 1 98 ? -1.904 0.061 9.279 1.00 95.31 98 LEU A CA 1
ATOM 719 C C . LEU A 1 98 ? -1.855 0.658 10.678 1.00 95.31 98 LEU A C 1
ATOM 721 O O . LEU A 1 98 ? -0.882 0.456 11.404 1.00 95.31 98 LEU A O 1
ATOM 725 N N . LEU A 1 99 ? -2.926 1.342 11.059 1.00 94.50 99 LEU A N 1
ATOM 726 C CA . LEU A 1 99 ? -3.064 1.990 12.356 1.00 94.50 99 LEU A CA 1
ATOM 727 C C . LEU A 1 99 ? -4.196 1.331 13.134 1.00 94.50 99 LEU A C 1
ATOM 729 O O . LEU A 1 99 ? -5.345 1.309 12.682 1.00 94.50 99 LEU A O 1
ATOM 733 N N . ALA A 1 100 ? -3.869 0.790 14.302 1.00 91.69 100 ALA A N 1
ATOM 734 C CA . ALA A 1 100 ? -4.841 0.223 15.220 1.00 91.69 100 ALA A CA 1
ATOM 735 C C . ALA A 1 100 ? -5.426 1.317 16.137 1.00 91.69 100 ALA A C 1
ATOM 737 O O . ALA A 1 100 ? -4.708 2.241 16.525 1.00 91.69 100 ALA A O 1
ATOM 738 N N . PRO A 1 101 ? -6.684 1.187 16.596 1.00 88.94 101 PRO A N 1
ATOM 739 C CA . PRO A 1 101 ? -7.278 2.081 17.595 1.00 88.94 101 PRO A CA 1
ATOM 740 C C . PRO A 1 101 ? -6.519 2.146 18.927 1.00 88.94 101 PRO A C 1
ATOM 742 O O . PRO A 1 101 ? -6.702 3.088 19.691 1.00 88.94 101 PRO A O 1
ATOM 745 N N . SER A 1 102 ? -5.676 1.149 19.214 1.00 89.00 102 SER A N 1
ATOM 746 C CA . SER A 1 102 ? -4.780 1.128 20.374 1.00 89.00 102 SER A CA 1
ATOM 747 C C . SER A 1 102 ? -3.559 2.045 20.232 1.00 89.00 102 SER A C 1
ATOM 749 O O . SER A 1 102 ? -2.800 2.171 21.186 1.00 89.00 102 SER A O 1
ATOM 751 N N . GLY A 1 103 ? -3.342 2.650 19.058 1.00 84.94 103 GLY A N 1
ATOM 752 C CA . GLY A 1 103 ? -2.139 3.417 18.720 1.00 84.94 103 GLY A CA 1
ATOM 753 C C . GLY A 1 103 ? -1.010 2.572 18.116 1.00 84.94 103 GLY A C 1
ATOM 754 O O . GLY A 1 103 ? -0.006 3.120 17.669 1.00 84.94 103 GLY A O 1
ATOM 755 N N . SER A 1 104 ? -1.164 1.243 18.055 1.00 89.25 104 SER A N 1
ATOM 756 C CA . SER A 1 104 ? -0.179 0.369 17.407 1.00 89.25 104 SER A CA 1
ATOM 757 C C . SER A 1 104 ? -0.126 0.608 15.895 1.00 89.25 104 SER A C 1
ATOM 759 O O . SER A 1 104 ? -1.154 0.831 15.251 1.00 89.25 104 SER A O 1
ATOM 761 N N . THR A 1 105 ? 1.082 0.543 15.337 1.00 91.75 105 THR A N 1
ATOM 762 C CA . THR A 1 105 ? 1.362 0.770 13.917 1.00 91.75 105 THR A CA 1
ATOM 763 C C . THR A 1 105 ? 2.057 -0.443 13.322 1.00 91.75 105 THR A C 1
ATOM 765 O O . THR A 1 105 ? 3.039 -0.930 13.878 1.00 91.75 105 THR A O 1
ATOM 768 N N . ILE A 1 106 ? 1.578 -0.896 12.166 1.00 93.06 106 ILE A N 1
ATOM 769 C CA . ILE A 1 106 ? 2.196 -1.976 11.394 1.00 93.06 106 ILE A CA 1
ATOM 770 C C . ILE A 1 106 ? 2.687 -1.386 10.078 1.00 93.06 106 ILE A C 1
ATOM 772 O O . ILE A 1 106 ? 1.879 -0.906 9.285 1.00 93.06 106 ILE A O 1
ATOM 776 N N . ILE A 1 107 ? 3.996 -1.423 9.836 1.00 94.06 107 ILE A N 1
ATOM 777 C CA . ILE A 1 107 ? 4.580 -1.000 8.560 1.00 94.06 107 ILE A CA 1
ATOM 778 C C . ILE A 1 107 ? 4.410 -2.119 7.533 1.00 94.06 107 ILE A C 1
ATOM 780 O O . ILE A 1 107 ? 4.726 -3.275 7.798 1.00 94.06 107 ILE A O 1
ATOM 784 N N . LEU A 1 108 ? 3.891 -1.764 6.359 1.00 95.69 108 LEU A N 1
ATOM 785 C CA . LEU A 1 108 ? 3.557 -2.698 5.285 1.00 95.69 108 LEU A CA 1
ATOM 786 C C . LEU A 1 108 ? 4.674 -2.857 4.245 1.00 95.69 108 LEU A C 1
ATOM 788 O O . LEU A 1 108 ? 4.607 -3.749 3.400 1.00 95.69 108 LEU A O 1
ATOM 792 N N . ALA A 1 109 ? 5.680 -1.983 4.250 1.00 94.56 109 ALA A N 1
ATOM 793 C CA . ALA A 1 109 ? 6.764 -2.041 3.276 1.00 94.56 109 ALA A CA 1
ATOM 794 C C . ALA A 1 109 ? 7.564 -3.354 3.417 1.00 94.56 109 ALA A C 1
ATOM 796 O O . ALA A 1 109 ? 7.981 -3.682 4.531 1.00 94.56 109 ALA A O 1
ATOM 797 N N . PRO A 1 110 ? 7.808 -4.104 2.323 1.00 94.88 110 PRO A N 1
ATOM 798 C CA . PRO A 1 110 ? 8.728 -5.235 2.365 1.00 94.88 110 PRO A CA 1
ATOM 799 C C . PRO A 1 110 ? 10.170 -4.748 2.623 1.00 94.88 110 PRO A C 1
ATOM 801 O O . PRO A 1 110 ? 10.475 -3.588 2.343 1.00 94.88 110 PRO A O 1
ATOM 804 N N . PRO A 1 111 ? 11.088 -5.611 3.103 1.00 93.31 111 PRO A N 1
ATOM 805 C CA . PRO A 1 111 ? 12.439 -5.193 3.506 1.00 93.31 111 PRO A CA 1
ATOM 806 C C . PRO A 1 111 ? 13.278 -4.500 2.421 1.00 93.31 111 PRO A C 1
ATOM 808 O O . PRO A 1 111 ? 14.199 -3.756 2.737 1.00 93.31 111 PRO A O 1
ATOM 811 N N . ASN A 1 112 ? 12.986 -4.747 1.143 1.00 94.31 112 ASN A N 1
ATOM 812 C CA . ASN A 1 112 ? 13.677 -4.155 -0.005 1.00 94.31 112 ASN A CA 1
ATOM 813 C C . ASN A 1 112 ? 13.001 -2.881 -0.547 1.00 94.31 112 ASN A C 1
ATOM 815 O O . ASN A 1 112 ? 13.447 -2.350 -1.567 1.00 94.31 112 ASN A O 1
ATOM 819 N N . ALA A 1 113 ? 11.925 -2.405 0.084 1.00 96.81 113 ALA A N 1
ATOM 820 C CA . ALA A 1 113 ? 11.260 -1.170 -0.304 1.00 96.81 113 ALA A CA 1
ATOM 821 C C . ALA A 1 113 ? 11.827 0.034 0.459 1.00 96.81 113 ALA A C 1
ATOM 823 O O . ALA A 1 113 ? 11.972 0.002 1.678 1.00 96.81 113 ALA A O 1
ATOM 824 N N . SER A 1 114 ? 12.098 1.123 -0.261 1.00 96.88 114 SER A N 1
ATOM 825 C CA . SER A 1 114 ? 12.616 2.373 0.315 1.00 96.88 114 SER A CA 1
ATOM 826 C C . SER A 1 114 ? 11.525 3.361 0.729 1.00 96.88 114 SER A C 1
ATOM 828 O O . SER A 1 114 ? 11.788 4.307 1.463 1.00 96.88 114 SER A O 1
ATOM 830 N N . SER A 1 115 ? 10.310 3.188 0.212 1.00 97.19 115 SER A N 1
ATOM 831 C CA . SER A 1 115 ? 9.135 4.012 0.515 1.00 97.19 115 SER A CA 1
ATOM 832 C C . SER A 1 115 ? 7.872 3.330 -0.008 1.00 97.19 115 SER A C 1
ATOM 834 O O . SER A 1 115 ? 7.936 2.337 -0.735 1.00 97.19 115 SER A O 1
ATOM 836 N N . GLY A 1 116 ? 6.704 3.870 0.314 1.00 97.25 116 GLY A N 1
ATOM 837 C CA . GLY A 1 116 ? 5.441 3.432 -0.257 1.00 97.25 116 GLY A CA 1
ATOM 838 C C . GLY A 1 116 ? 4.249 4.169 0.326 1.00 97.25 116 GLY A C 1
ATOM 839 O O . GLY A 1 116 ? 4.378 5.028 1.198 1.00 97.25 116 GLY A O 1
ATOM 840 N N . ARG A 1 117 ? 3.067 3.844 -0.188 1.00 97.31 117 ARG A N 1
ATOM 841 C CA . ARG A 1 117 ? 1.802 4.446 0.228 1.00 97.31 117 ARG A CA 1
ATOM 842 C C . ARG A 1 117 ? 0.700 3.410 0.222 1.00 97.31 117 ARG A C 1
ATOM 844 O O . ARG A 1 117 ? 0.636 2.566 -0.672 1.00 97.31 117 ARG A O 1
ATOM 851 N N . VAL A 1 118 ? -0.190 3.521 1.199 1.00 97.81 118 VAL A N 1
ATOM 852 C CA . VAL A 1 118 ? -1.512 2.906 1.107 1.00 97.81 118 VAL A CA 1
ATOM 853 C C . VAL A 1 118 ? -2.390 3.855 0.309 1.00 97.81 118 VAL A C 1
ATOM 855 O O . VAL A 1 118 ? -2.344 5.059 0.531 1.00 97.81 118 VAL A O 1
ATOM 858 N N . LEU A 1 119 ? -3.175 3.332 -0.627 1.00 97.69 119 LEU A N 1
ATOM 859 C CA . LEU A 1 119 ? -4.070 4.143 -1.456 1.00 97.69 119 LEU A CA 1
ATOM 860 C C . LEU A 1 119 ? -5.534 3.759 -1.263 1.00 97.69 119 LEU A C 1
ATOM 862 O O . LEU A 1 119 ? -6.399 4.622 -1.383 1.00 97.69 119 LEU A O 1
ATOM 866 N N . HIS A 1 120 ? -5.812 2.502 -0.906 1.00 97.56 120 HIS A N 1
ATOM 867 C CA . HIS A 1 120 ? -7.152 2.061 -0.537 1.00 97.56 120 HIS A CA 1
ATOM 868 C C . HIS A 1 120 ? -7.085 0.815 0.348 1.00 97.56 120 HIS A C 1
ATOM 870 O O . HIS A 1 120 ? -6.280 -0.089 0.131 1.00 97.56 120 HIS A O 1
ATOM 876 N N . MET A 1 121 ? -7.970 0.754 1.336 1.00 95.62 121 MET A N 1
ATOM 877 C CA . MET A 1 121 ? -8.216 -0.422 2.161 1.00 95.62 121 MET A CA 1
ATOM 878 C C . MET A 1 121 ? -9.688 -0.831 2.102 1.00 95.62 121 MET A C 1
ATOM 880 O O . MET A 1 121 ? -10.573 0.004 2.278 1.00 95.62 121 MET A O 1
ATOM 884 N N . ARG A 1 122 ? -9.947 -2.133 1.935 1.00 93.88 122 ARG A N 1
ATOM 885 C CA . ARG A 1 122 ? -11.283 -2.719 2.073 1.00 93.88 122 ARG A CA 1
ATOM 886 C C . ARG A 1 122 ? -11.212 -4.073 2.771 1.00 93.88 122 ARG A C 1
ATOM 888 O O . ARG A 1 122 ? -10.654 -5.036 2.244 1.00 93.88 122 ARG A O 1
ATOM 895 N N . GLY A 1 123 ? -11.846 -4.172 3.939 1.00 92.56 123 GLY A N 1
ATOM 896 C CA . GLY A 1 123 ? -11.848 -5.407 4.725 1.00 92.56 123 GLY A CA 1
ATOM 897 C C . GLY A 1 123 ? -10.427 -5.791 5.141 1.00 92.56 123 GLY A C 1
ATOM 898 O O . GLY A 1 123 ? -9.813 -5.080 5.931 1.00 92.56 123 GLY A O 1
ATOM 899 N N . ARG A 1 124 ? -9.918 -6.915 4.629 1.00 93.38 124 ARG A N 1
ATOM 900 C CA . ARG A 1 124 ? -8.553 -7.418 4.895 1.00 93.38 124 ARG A CA 1
ATOM 901 C C . ARG A 1 124 ? -7.549 -7.113 3.795 1.00 93.38 124 ARG A C 1
ATOM 903 O O . ARG A 1 124 ? -6.384 -7.459 3.936 1.00 93.38 124 ARG A O 1
ATOM 910 N N . ASN A 1 125 ? -7.995 -6.496 2.709 1.00 95.75 125 ASN A N 1
ATOM 911 C CA . ASN A 1 125 ? -7.135 -6.209 1.578 1.00 95.75 125 ASN A CA 1
ATOM 912 C C . ASN A 1 125 ? -6.795 -4.728 1.573 1.00 95.75 125 ASN A C 1
ATOM 914 O O . ASN A 1 125 ? -7.677 -3.869 1.661 1.00 95.75 125 ASN A O 1
ATOM 918 N N . VAL A 1 126 ? -5.512 -4.447 1.435 1.00 97.19 126 VAL A N 1
ATOM 919 C CA . VAL A 1 126 ? -4.972 -3.104 1.288 1.00 97.19 126 VAL A CA 1
ATOM 920 C C . VAL A 1 126 ? -4.209 -3.061 -0.020 1.00 97.19 126 VAL A C 1
ATOM 922 O O . VAL A 1 126 ? -3.487 -3.997 -0.355 1.00 97.19 126 VAL A O 1
ATOM 925 N N . VAL A 1 127 ? -4.368 -1.980 -0.768 1.00 98.38 127 VAL A N 1
ATOM 926 C CA . VAL A 1 127 ? -3.624 -1.739 -1.999 1.00 98.38 127 VAL A CA 1
ATOM 927 C C . VAL A 1 127 ? -2.953 -0.382 -1.979 1.00 98.38 127 VAL A C 1
ATOM 929 O O . VAL A 1 127 ? -3.355 0.537 -1.258 1.00 98.38 127 VAL A O 1
ATOM 932 N N . GLY A 1 128 ? -1.918 -0.271 -2.797 1.00 98.38 128 GLY A N 1
ATOM 933 C CA . GLY A 1 128 ? -1.180 0.960 -2.982 1.00 98.38 128 GLY A CA 1
ATOM 934 C C . GLY A 1 128 ? 0.038 0.739 -3.856 1.00 98.38 128 GLY A C 1
ATOM 935 O O . GLY A 1 128 ? -0.025 0.038 -4.874 1.00 98.38 128 GLY A O 1
ATOM 936 N N . ASN A 1 129 ? 1.150 1.337 -3.450 1.00 98.00 129 ASN A N 1
ATOM 937 C CA . ASN A 1 129 ? 2.426 1.152 -4.116 1.00 98.00 129 ASN A CA 1
ATOM 938 C C . ASN A 1 129 ? 3.600 1.152 -3.133 1.00 98.00 129 ASN A C 1
ATOM 940 O O . ASN A 1 129 ? 3.537 1.763 -2.066 1.00 98.00 129 ASN A O 1
ATOM 944 N N . VAL A 1 130 ? 4.688 0.498 -3.525 1.00 98.31 130 VAL A N 1
ATOM 945 C CA . VAL A 1 130 ? 5.985 0.509 -2.835 1.00 98.31 130 VAL A CA 1
ATOM 946 C C . VAL A 1 130 ? 7.089 0.835 -3.825 1.00 98.31 130 VAL A C 1
ATOM 948 O O . VAL A 1 130 ? 6.986 0.494 -4.999 1.00 98.31 130 VAL A O 1
ATOM 951 N N . ARG A 1 131 ? 8.142 1.512 -3.377 1.00 97.81 131 ARG A N 1
ATOM 952 C CA . ARG A 1 131 ? 9.307 1.822 -4.203 1.00 97.81 131 ARG A CA 1
ATOM 953 C C . ARG A 1 131 ? 10.380 0.766 -3.967 1.00 97.81 131 ARG A C 1
ATOM 955 O O . ARG A 1 131 ? 10.959 0.729 -2.886 1.00 97.81 131 ARG A O 1
ATOM 962 N N . ILE A 1 132 ? 10.626 -0.077 -4.963 1.00 96.94 132 ILE A N 1
ATOM 963 C CA . ILE A 1 132 ? 11.634 -1.143 -4.950 1.00 96.94 132 ILE A CA 1
ATOM 964 C C . ILE A 1 132 ? 12.607 -0.840 -6.086 1.00 96.94 132 ILE A C 1
ATOM 966 O O . ILE A 1 132 ? 12.175 -0.624 -7.215 1.00 96.94 132 ILE A O 1
ATOM 970 N N . SER A 1 133 ? 13.906 -0.765 -5.784 1.00 94.62 133 SER A N 1
ATOM 971 C CA . SER A 1 133 ? 14.944 -0.436 -6.781 1.00 94.62 133 SER A CA 1
ATOM 972 C C . SER A 1 133 ? 14.602 0.808 -7.619 1.00 94.62 133 SER A C 1
ATOM 974 O O . SER A 1 133 ? 14.720 0.804 -8.839 1.00 94.62 133 SER A O 1
ATOM 976 N N . ASP A 1 134 ? 14.112 1.859 -6.954 1.00 93.00 134 ASP A N 1
ATOM 977 C CA . ASP A 1 134 ? 13.660 3.125 -7.553 1.00 93.00 134 ASP A CA 1
ATOM 978 C C . ASP A 1 134 ? 12.463 3.074 -8.514 1.00 93.00 134 ASP A C 1
ATOM 980 O O . ASP A 1 134 ? 12.018 4.112 -9.017 1.00 93.00 134 ASP A O 1
ATOM 984 N N . VAL A 1 135 ? 11.847 1.909 -8.680 1.00 95.44 135 VAL A N 1
ATOM 985 C CA . VAL A 1 135 ? 10.609 1.731 -9.437 1.00 95.44 135 VAL A CA 1
ATOM 986 C C . VAL A 1 135 ? 9.434 1.660 -8.469 1.00 95.44 135 VAL A C 1
ATOM 988 O O . VAL A 1 135 ? 9.529 1.100 -7.380 1.00 95.44 135 VAL A O 1
ATOM 991 N N . SER A 1 136 ? 8.298 2.250 -8.843 1.00 97.19 136 SER A N 1
ATOM 992 C CA . SER A 1 136 ? 7.055 2.088 -8.082 1.00 97.19 136 SER A CA 1
ATOM 993 C C . SER A 1 136 ? 6.342 0.809 -8.509 1.00 97.19 136 SER A C 1
ATOM 995 O O . SER A 1 136 ? 5.892 0.690 -9.650 1.00 97.19 136 SER A O 1
ATOM 997 N N . HIS A 1 137 ? 6.198 -0.112 -7.570 1.00 98.31 137 HIS A N 1
ATOM 998 C CA . HIS A 1 137 ? 5.528 -1.392 -7.714 1.00 98.31 137 HIS A CA 1
ATOM 999 C C . HIS A 1 137 ? 4.133 -1.308 -7.098 1.00 98.31 137 HIS A C 1
ATOM 1001 O O . HIS A 1 137 ? 3.970 -0.849 -5.966 1.00 98.31 137 HIS A O 1
ATOM 1007 N N . ALA A 1 138 ? 3.115 -1.738 -7.841 1.00 98.38 138 ALA A N 1
ATOM 1008 C CA . ALA A 1 138 ? 1.767 -1.893 -7.330 1.00 98.38 138 ALA A CA 1
ATOM 1009 C C . ALA A 1 138 ? 1.784 -3.002 -6.281 1.00 98.38 138 ALA A C 1
ATOM 1011 O O . ALA A 1 138 ? 2.331 -4.077 -6.513 1.00 98.38 138 ALA A O 1
ATOM 1012 N N . ALA A 1 139 ? 1.183 -2.733 -5.131 1.00 98.38 139 ALA A N 1
ATOM 1013 C CA . ALA A 1 139 ? 1.243 -3.625 -3.987 1.00 98.38 139 ALA A CA 1
ATOM 1014 C C . ALA A 1 139 ? -0.157 -4.060 -3.568 1.00 98.38 139 ALA A C 1
ATOM 1016 O O . ALA A 1 139 ? -1.084 -3.242 -3.521 1.00 98.38 139 ALA A O 1
ATOM 1017 N N . LEU A 1 140 ? -0.279 -5.340 -3.226 1.00 98.25 140 LEU A N 1
ATOM 1018 C CA . LEU A 1 140 ? -1.396 -5.895 -2.477 1.00 98.25 140 LEU A CA 1
ATOM 1019 C C . LEU A 1 140 ? -0.875 -6.426 -1.146 1.00 98.25 140 LEU A C 1
ATOM 1021 O O . LEU A 1 140 ? 0.091 -7.183 -1.091 1.00 98.25 140 LEU A O 1
ATOM 1025 N N . TRP A 1 141 ? -1.570 -6.060 -0.082 1.00 97.62 141 TRP A N 1
ATOM 1026 C CA . TRP A 1 141 ? -1.338 -6.557 1.260 1.00 97.62 141 TRP A CA 1
ATOM 1027 C C . TRP A 1 141 ? -2.603 -7.221 1.782 1.00 97.62 141 TRP A C 1
ATOM 1029 O O . TRP A 1 141 ? -3.683 -6.626 1.736 1.00 97.62 141 TRP A O 1
ATOM 1039 N N . THR A 1 142 ? -2.466 -8.442 2.291 1.00 95.69 142 THR 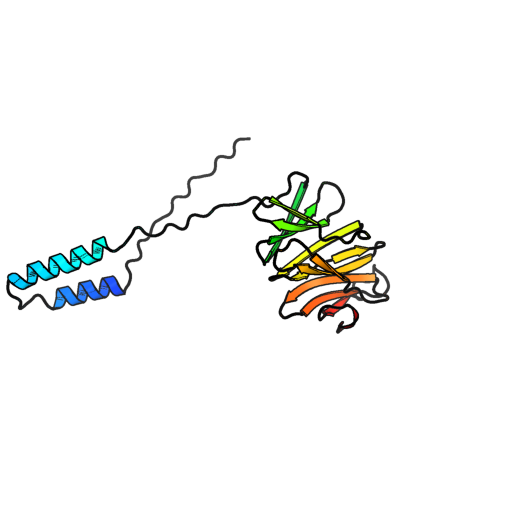A N 1
ATOM 1040 C CA . THR A 1 142 ? -3.578 -9.205 2.868 1.00 95.69 142 THR A CA 1
ATOM 1041 C C . THR A 1 142 ? -3.319 -9.449 4.345 1.00 95.69 142 THR A C 1
ATOM 1043 O O . THR A 1 142 ? -2.340 -10.102 4.707 1.00 95.69 142 THR A O 1
ATOM 1046 N N . LEU A 1 143 ? -4.192 -8.914 5.195 1.00 93.06 143 LEU A N 1
ATOM 1047 C CA . LEU A 1 143 ? -4.138 -9.102 6.642 1.00 93.06 143 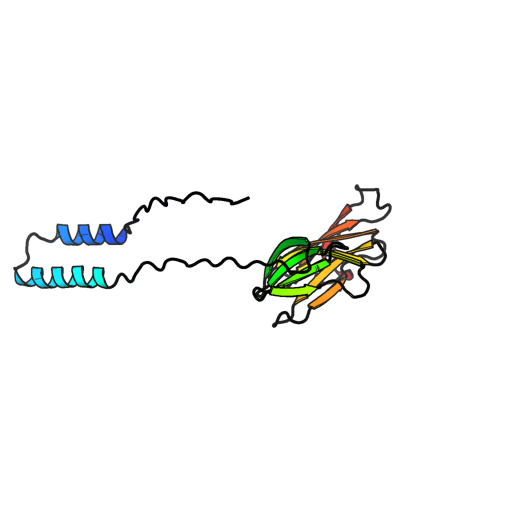LEU A CA 1
ATOM 1048 C C . LEU A 1 143 ? -4.673 -10.494 7.006 1.00 93.06 143 LEU A C 1
ATOM 1050 O O . LEU A 1 143 ? -5.688 -10.941 6.463 1.00 93.06 143 LEU A O 1
ATOM 1054 N N . ASN A 1 144 ? -4.033 -11.153 7.970 1.00 89.25 144 ASN A N 1
ATOM 1055 C CA . ASN A 1 144 ? -4.572 -12.360 8.600 1.00 89.25 144 ASN A CA 1
ATOM 1056 C C . ASN A 1 144 ? -5.730 -12.036 9.578 1.00 89.25 144 ASN A C 1
ATOM 1058 O O . ASN A 1 144 ? -6.062 -10.873 9.812 1.00 89.25 144 ASN A O 1
ATOM 1062 N N . ASP A 1 145 ? -6.366 -13.063 10.160 1.00 81.00 145 ASP A N 1
ATOM 1063 C CA . ASP A 1 145 ? -7.562 -12.904 11.010 1.00 81.00 145 ASP A CA 1
ATOM 1064 C C . ASP A 1 145 ? -7.376 -11.966 12.208 1.00 81.00 145 ASP A C 1
ATOM 1066 O O . ASP A 1 145 ? -8.322 -11.292 12.609 1.00 81.00 145 ASP A O 1
ATOM 1070 N N . ASN A 1 146 ? -6.167 -11.923 12.769 1.00 76.06 146 ASN A N 1
ATOM 1071 C CA . ASN A 1 146 ? -5.836 -11.094 13.925 1.00 76.06 146 ASN A CA 1
ATOM 1072 C C . ASN A 1 146 ? -5.140 -9.776 13.549 1.00 76.06 146 ASN A C 1
ATOM 1074 O O . ASN A 1 146 ? -4.790 -9.011 14.441 1.00 76.06 146 ASN A O 1
ATOM 1078 N N . GLY A 1 147 ? -4.935 -9.513 12.253 1.00 71.06 147 GLY A N 1
ATOM 1079 C CA . GLY A 1 147 ? -4.259 -8.321 11.743 1.00 71.06 147 GLY A CA 1
ATOM 1080 C C . GLY A 1 147 ? -2.790 -8.181 12.146 1.00 71.06 147 GLY A C 1
ATOM 1081 O O . GLY A 1 147 ? -2.210 -7.133 11.895 1.00 71.06 147 GLY A O 1
ATOM 1082 N N . ASN A 1 148 ? -2.183 -9.208 12.750 1.00 75.44 148 ASN A N 1
ATOM 1083 C CA . ASN A 1 148 ? -0.806 -9.162 13.252 1.00 75.44 148 ASN A CA 1
ATOM 1084 C C . ASN A 1 148 ? 0.229 -9.597 12.209 1.00 75.44 148 ASN A C 1
ATOM 1086 O O . ASN A 1 148 ? 1.427 -9.426 12.418 1.00 75.44 148 ASN A O 1
ATOM 1090 N N . SER A 1 149 ? -0.210 -10.196 11.103 1.00 80.25 149 SER A N 1
ATOM 1091 C CA . SER A 1 149 ? 0.654 -10.551 9.982 1.00 80.25 149 SER A CA 1
ATOM 1092 C C . SER A 1 149 ? 0.021 -10.093 8.682 1.00 80.25 149 SER A C 1
ATOM 1094 O O . SER A 1 149 ? -1.202 -10.139 8.510 1.00 80.25 149 SER A O 1
ATOM 1096 N N . VAL A 1 150 ? 0.877 -9.654 7.766 1.00 91.69 150 VAL A N 1
ATOM 1097 C CA . VAL A 1 150 ? 0.470 -9.139 6.471 1.00 91.69 150 VAL A CA 1
ATOM 1098 C C . VAL A 1 150 ? 1.249 -9.865 5.388 1.00 91.69 150 VAL A C 1
ATOM 1100 O O . VAL A 1 150 ? 2.476 -9.808 5.347 1.00 91.69 150 VAL A O 1
ATOM 1103 N N . ALA A 1 151 ? 0.529 -10.544 4.500 1.00 94.56 151 ALA A N 1
ATOM 1104 C CA . ALA A 1 151 ? 1.112 -11.109 3.295 1.00 94.56 151 ALA A CA 1
ATOM 1105 C C . ALA A 1 151 ? 1.255 -10.004 2.244 1.00 94.56 151 ALA A C 1
ATOM 1107 O O . ALA A 1 151 ? 0.272 -9.337 1.918 1.00 94.56 151 ALA A O 1
ATOM 1108 N N . PHE A 1 152 ? 2.466 -9.818 1.719 1.00 96.75 152 PHE A N 1
ATOM 1109 C CA . PHE A 1 152 ? 2.752 -8.901 0.617 1.00 96.75 152 PHE A CA 1
ATOM 1110 C C . PHE A 1 152 ? 2.713 -9.644 -0.719 1.00 96.75 152 PHE A C 1
ATOM 1112 O O . PHE A 1 152 ? 3.231 -10.753 -0.849 1.00 96.75 152 PHE A O 1
ATOM 1119 N N . THR A 1 153 ? 2.119 -9.022 -1.729 1.00 97.56 153 THR A N 1
ATOM 1120 C CA . THR A 1 153 ? 2.147 -9.489 -3.111 1.00 97.56 153 THR A CA 1
ATOM 1121 C C . THR A 1 153 ? 2.484 -8.327 -4.029 1.00 97.56 153 THR A C 1
ATOM 1123 O O . THR A 1 153 ? 1.789 -7.308 -4.045 1.00 97.56 153 THR A O 1
ATOM 1126 N N . ASP A 1 154 ? 3.542 -8.508 -4.812 1.00 97.56 154 ASP A N 1
ATOM 1127 C CA . ASP A 1 154 ? 3.917 -7.584 -5.870 1.00 97.56 154 ASP A CA 1
ATOM 1128 C C . ASP A 1 154 ? 3.019 -7.807 -7.099 1.00 97.56 154 ASP A C 1
ATOM 1130 O O . ASP A 1 154 ? 2.923 -8.915 -7.636 1.00 97.56 154 ASP A O 1
ATOM 1134 N N . LEU A 1 155 ? 2.316 -6.756 -7.519 1.00 98.06 155 LEU A N 1
ATOM 1135 C CA . LEU A 1 155 ? 1.451 -6.746 -8.702 1.00 98.06 155 LEU A CA 1
ATOM 1136 C C . LEU A 1 155 ? 2.153 -6.136 -9.929 1.00 98.06 155 LEU A C 1
ATOM 1138 O O . LEU A 1 155 ? 1.567 -6.078 -11.018 1.00 98.06 155 LEU A O 1
ATOM 1142 N N . HIS A 1 156 ? 3.393 -5.668 -9.768 1.00 97.12 156 HIS A N 1
ATOM 1143 C CA . HIS A 1 156 ? 4.176 -5.055 -10.828 1.00 97.12 156 HIS A CA 1
ATOM 1144 C C . HIS A 1 156 ? 4.406 -6.024 -11.992 1.00 97.12 156 HIS A C 1
ATOM 1146 O O . HIS A 1 156 ? 4.697 -7.206 -11.808 1.00 97.12 156 HIS A O 1
ATOM 1152 N N . GLN A 1 157 ? 4.248 -5.518 -13.214 1.00 94.94 157 GLN A N 1
ATOM 1153 C CA . GLN A 1 157 ? 4.465 -6.308 -14.422 1.00 94.94 157 GLN A CA 1
ATOM 1154 C C . GLN A 1 157 ? 5.940 -6.285 -14.821 1.00 94.94 157 GLN A C 1
ATOM 1156 O O . GLN A 1 157 ? 6.574 -5.235 -14.716 1.00 94.94 157 GLN A O 1
ATOM 1161 N N . PRO A 1 158 ? 6.482 -7.384 -15.369 1.00 91.81 158 PRO A N 1
ATOM 1162 C CA . PRO A 1 158 ? 7.783 -7.344 -16.020 1.00 91.81 158 PRO A CA 1
ATOM 1163 C C . PRO A 1 158 ? 7.839 -6.239 -17.086 1.00 91.81 158 PRO A C 1
ATOM 1165 O O . PRO A 1 158 ? 6.892 -6.060 -17.854 1.00 91.81 158 PRO A O 1
ATOM 1168 N N . ASN A 1 159 ? 8.961 -5.518 -17.149 1.00 90.62 159 ASN A N 1
ATOM 1169 C CA . ASN A 1 159 ? 9.223 -4.405 -18.077 1.00 90.62 159 ASN A CA 1
ATOM 1170 C C . ASN A 1 159 ? 8.356 -3.149 -17.883 1.00 90.62 159 ASN A C 1
ATOM 1172 O O . ASN A 1 159 ? 8.485 -2.198 -18.661 1.00 90.62 159 ASN A O 1
ATOM 1176 N N . ALA A 1 160 ? 7.479 -3.113 -16.879 1.00 94.12 160 ALA A N 1
ATOM 1177 C CA . ALA A 1 160 ? 6.838 -1.868 -16.498 1.00 94.12 160 ALA A CA 1
ATOM 1178 C C . ALA A 1 160 ? 7.863 -0.941 -15.828 1.00 94.12 160 ALA A C 1
ATOM 1180 O O . ALA A 1 160 ? 8.743 -1.377 -15.096 1.00 94.12 160 ALA A O 1
ATOM 1181 N N . THR A 1 161 ? 7.746 0.361 -16.069 1.00 95.50 161 THR A N 1
ATOM 1182 C CA . THR A 1 161 ? 8.564 1.387 -15.400 1.00 95.50 161 THR A CA 1
ATOM 1183 C C . THR A 1 161 ? 7.822 2.062 -14.253 1.00 95.50 161 THR A C 1
ATOM 1185 O O . THR A 1 161 ? 8.393 2.849 -13.500 1.00 95.50 161 THR A O 1
ATOM 1188 N N . PHE A 1 162 ? 6.529 1.765 -14.104 1.00 96.00 162 PHE A N 1
ATOM 1189 C CA . PHE A 1 162 ? 5.705 2.198 -12.984 1.00 96.00 162 PHE A CA 1
ATOM 1190 C C . PHE A 1 162 ? 4.451 1.330 -12.881 1.00 96.00 162 PHE A C 1
ATOM 1192 O O . PHE A 1 162 ? 3.878 0.916 -13.887 1.00 96.00 162 PHE A O 1
ATOM 1199 N N . SER A 1 163 ? 3.973 1.117 -11.662 1.00 97.38 163 SER A N 1
ATOM 1200 C CA . SER A 1 163 ? 2.622 0.632 -11.399 1.00 97.38 163 SER A CA 1
ATOM 1201 C C . SER A 1 163 ? 2.131 1.099 -10.029 1.00 97.38 163 SER A C 1
ATOM 1203 O O . SER A 1 163 ? 2.930 1.309 -9.109 1.00 97.38 163 SER A O 1
ATOM 1205 N N . ALA A 1 164 ? 0.816 1.239 -9.895 1.00 97.81 164 ALA A N 1
ATOM 1206 C CA . ALA A 1 164 ? 0.147 1.497 -8.625 1.00 97.81 164 ALA A CA 1
ATOM 1207 C C . ALA A 1 164 ? -1.262 0.893 -8.633 1.00 97.81 164 ALA A C 1
ATOM 1209 O O . ALA A 1 164 ? -1.940 0.927 -9.661 1.00 97.81 164 ALA A O 1
ATOM 1210 N N . ALA A 1 165 ? -1.711 0.378 -7.487 1.00 98.38 165 ALA A N 1
ATOM 1211 C CA . ALA A 1 165 ? -3.079 -0.091 -7.293 1.00 98.38 165 ALA A CA 1
ATOM 1212 C C . ALA A 1 165 ? -3.866 0.924 -6.445 1.00 98.38 165 ALA A C 1
ATOM 1214 O O . ALA A 1 165 ? -3.497 1.223 -5.312 1.00 98.38 165 ALA A O 1
ATOM 1215 N N . TYR A 1 166 ? -4.951 1.461 -7.004 1.00 97.81 166 TYR A N 1
ATOM 1216 C CA . TYR A 1 166 ? -5.779 2.508 -6.389 1.00 97.81 166 TYR A CA 1
ATOM 1217 C C . TYR A 1 166 ? -7.069 1.966 -5.772 1.00 97.81 166 TYR A C 1
ATOM 1219 O O . TYR A 1 166 ? -7.690 2.630 -4.947 1.00 97.81 166 TYR A O 1
ATOM 1227 N N . GLY A 1 167 ? -7.511 0.779 -6.187 1.00 97.50 167 GLY A N 1
ATOM 1228 C CA . GLY A 1 167 ? -8.780 0.206 -5.763 1.00 97.50 167 GLY A CA 1
ATOM 1229 C C . GLY A 1 167 ? -8.677 -1.271 -5.434 1.00 97.50 167 GLY A C 1
ATOM 1230 O O . GLY A 1 167 ? -7.948 -1.993 -6.105 1.00 97.50 167 GLY A O 1
ATOM 1231 N N . VAL A 1 168 ? -9.427 -1.728 -4.426 1.00 97.31 168 VAL A N 1
ATOM 1232 C CA . VAL A 1 168 ? -9.562 -3.156 -4.121 1.00 97.31 168 VAL A CA 1
ATOM 1233 C C . VAL A 1 168 ? -10.983 -3.524 -3.706 1.00 97.31 168 VAL A C 1
ATOM 1235 O O . VAL A 1 168 ? -11.638 -2.830 -2.927 1.00 97.31 168 VAL A O 1
ATOM 1238 N N . GLY A 1 169 ? -11.484 -4.638 -4.230 1.00 95.50 169 GLY A N 1
ATOM 1239 C CA . GLY A 1 169 ? -12.823 -5.131 -3.929 1.00 95.50 169 GLY A CA 1
ATOM 1240 C C . GLY A 1 169 ? -13.173 -6.377 -4.729 1.00 95.50 169 GLY A C 1
ATOM 1241 O O . GLY A 1 169 ? -12.676 -6.558 -5.831 1.00 95.50 169 GLY A O 1
ATOM 1242 N N . GLY A 1 170 ? -14.001 -7.262 -4.166 1.00 93.69 170 GLY A N 1
ATOM 1243 C CA . GLY A 1 170 ? -14.426 -8.485 -4.865 1.00 93.69 170 GLY A CA 1
ATOM 1244 C C . GLY A 1 170 ? -13.269 -9.390 -5.314 1.00 93.69 170 GLY A C 1
ATOM 1245 O O . GLY A 1 170 ? -13.385 -10.062 -6.331 1.00 93.69 170 GLY A O 1
ATOM 1246 N N . GLY A 1 171 ? -12.133 -9.361 -4.605 1.00 93.25 171 GLY A N 1
ATOM 1247 C CA . GLY A 1 171 ? -10.918 -10.102 -4.974 1.00 93.25 171 GLY A CA 1
ATOM 1248 C C . GLY A 1 171 ? -10.089 -9.474 -6.104 1.00 93.25 171 GLY A C 1
ATOM 1249 O O . GLY A 1 171 ? -9.077 -10.045 -6.498 1.00 93.25 171 GLY A O 1
ATOM 1250 N N . GLN A 1 172 ? -10.481 -8.304 -6.607 1.00 97.06 172 GLN A N 1
ATOM 1251 C CA . GLN A 1 172 ? -9.800 -7.607 -7.695 1.00 97.06 172 GLN A CA 1
ATOM 1252 C C . GLN A 1 172 ? -9.088 -6.353 -7.198 1.00 97.06 172 GLN A C 1
ATOM 1254 O O . GLN A 1 172 ? -9.524 -5.726 -6.227 1.00 97.06 172 GLN A O 1
ATOM 1259 N N . GLN A 1 173 ? -8.009 -5.984 -7.883 1.00 98.25 173 GLN A N 1
ATOM 1260 C CA . GLN A 1 173 ? -7.285 -4.736 -7.676 1.00 98.25 173 GLN A CA 1
ATOM 1261 C C . GLN A 1 173 ? -7.334 -3.932 -8.969 1.00 98.25 173 GLN A C 1
ATOM 1263 O O . GLN A 1 173 ? -7.077 -4.479 -10.035 1.00 98.25 173 GLN A O 1
ATOM 1268 N N . ALA A 1 174 ? -7.664 -2.650 -8.882 1.00 98.06 174 ALA A N 1
ATOM 1269 C CA . ALA A 1 174 ? -7.713 -1.746 -10.024 1.00 98.06 174 ALA A CA 1
ATOM 1270 C C . ALA A 1 174 ? -6.643 -0.666 -9.874 1.00 98.06 174 ALA A C 1
ATOM 1272 O O . ALA A 1 174 ? -6.410 -0.163 -8.771 1.00 98.06 174 ALA A O 1
ATOM 1273 N N . GLY A 1 175 ? -5.995 -0.293 -10.970 1.00 97.69 175 GLY A N 1
ATOM 1274 C CA . GLY A 1 175 ? -4.910 0.671 -10.930 1.00 97.69 175 GLY A CA 1
ATOM 1275 C C . GLY A 1 175 ? -4.362 1.046 -12.296 1.00 97.69 175 GLY A C 1
ATOM 1276 O O . GLY A 1 175 ? -5.098 1.101 -13.279 1.00 97.69 175 GLY A O 1
ATOM 1277 N N . THR A 1 176 ? -3.063 1.324 -12.333 1.00 96.06 176 THR A N 1
ATOM 1278 C CA . THR A 1 176 ? -2.347 1.721 -13.546 1.00 96.06 176 THR A CA 1
ATOM 1279 C C . THR A 1 176 ? -1.007 1.006 -13.661 1.00 96.06 176 THR A C 1
ATOM 1281 O O . THR A 1 176 ? -0.368 0.689 -12.652 1.00 96.06 176 THR A O 1
ATOM 1284 N N . VAL A 1 177 ? -0.569 0.791 -14.898 1.00 95.94 177 VAL A N 1
ATOM 1285 C CA . VAL A 1 177 ? 0.773 0.324 -15.256 1.00 95.94 177 VAL A CA 1
ATOM 1286 C C . VAL A 1 177 ? 1.308 1.203 -16.380 1.00 95.94 177 VAL A C 1
ATOM 1288 O O . VAL A 1 177 ? 0.576 1.537 -17.309 1.00 95.94 177 VAL A O 1
ATOM 1291 N N . ARG A 1 178 ? 2.594 1.545 -16.325 1.00 94.69 178 ARG A N 1
ATOM 1292 C CA . ARG A 1 178 ? 3.299 2.278 -17.379 1.00 94.69 178 ARG A CA 1
ATOM 1293 C C . ARG A 1 178 ? 4.450 1.456 -17.929 1.00 94.69 178 ARG A C 1
ATOM 1295 O O . ARG A 1 178 ? 5.166 0.810 -17.167 1.00 94.69 178 ARG A O 1
ATOM 1302 N N . TYR A 1 179 ? 4.651 1.547 -19.237 1.00 93.00 179 TYR A N 1
ATOM 1303 C CA . TYR A 1 179 ? 5.762 0.926 -19.954 1.00 93.00 179 TYR A CA 1
ATOM 1304 C C . TYR A 1 179 ? 6.586 1.995 -20.679 1.00 93.00 179 TYR A C 1
ATOM 1306 O O . TYR A 1 179 ? 6.050 3.037 -21.049 1.00 93.00 179 TYR A O 1
ATOM 1314 N N . GLY A 1 180 ? 7.869 1.718 -20.918 1.00 90.56 180 GLY A N 1
ATOM 1315 C CA . GLY A 1 180 ? 8.756 2.631 -21.645 1.00 90.56 180 GLY A CA 1
ATOM 1316 C C . GLY A 1 180 ? 9.198 3.842 -20.819 1.00 90.56 180 GLY A C 1
ATOM 1317 O O . GLY A 1 180 ? 9.331 3.744 -19.597 1.00 90.56 180 GLY A O 1
ATOM 1318 N N . ASP A 1 181 ? 9.455 4.968 -21.491 1.00 87.81 181 ASP A N 1
ATOM 1319 C CA . ASP A 1 181 ? 10.014 6.181 -20.880 1.00 87.81 181 ASP A CA 1
ATOM 1320 C C . ASP A 1 181 ? 9.149 6.676 -19.697 1.00 87.81 181 ASP A C 1
ATOM 1322 O O . ASP A 1 181 ? 7.958 6.952 -19.873 1.00 87.81 181 ASP A O 1
ATOM 1326 N N . PRO A 1 182 ? 9.716 6.820 -18.483 1.00 82.12 182 PRO A N 1
ATOM 1327 C CA . PRO A 1 182 ? 9.018 7.382 -17.327 1.00 82.12 182 PRO A CA 1
ATOM 1328 C C . PRO A 1 182 ? 8.465 8.803 -17.521 1.00 82.12 182 PRO A C 1
ATOM 1330 O O . PRO A 1 182 ? 7.599 9.220 -16.747 1.00 82.12 182 PRO A O 1
ATOM 1333 N N . ASN A 1 183 ? 8.948 9.552 -18.510 1.00 84.31 183 ASN A N 1
ATOM 1334 C CA . ASN A 1 183 ? 8.461 10.888 -18.849 1.00 84.31 183 ASN A CA 1
ATOM 1335 C C . ASN A 1 183 ? 7.304 10.860 -19.858 1.00 84.31 183 ASN A C 1
ATOM 1337 O O . ASN A 1 183 ? 6.615 11.866 -20.022 1.00 84.31 183 ASN A O 1
ATOM 1341 N N . ASP A 1 184 ? 7.036 9.713 -20.488 1.00 86.94 184 ASP A N 1
ATOM 1342 C CA . ASP A 1 184 ? 5.891 9.544 -21.374 1.00 86.94 184 ASP A CA 1
ATOM 1343 C C . ASP A 1 184 ? 4.632 9.203 -20.564 1.00 86.94 184 ASP A C 1
ATOM 1345 O O . ASP A 1 184 ? 4.337 8.053 -20.217 1.00 86.94 184 ASP A O 1
ATOM 1349 N N . LEU A 1 185 ? 3.870 10.244 -20.231 1.00 78.25 185 LEU A N 1
ATOM 1350 C CA . LEU A 1 185 ? 2.608 10.115 -19.503 1.00 78.25 185 LEU A CA 1
ATOM 1351 C C . LEU A 1 185 ? 1.491 9.466 -20.339 1.00 78.25 185 LEU A C 1
ATOM 1353 O O . LEU A 1 185 ? 0.489 9.041 -19.758 1.00 78.25 185 LEU A O 1
ATOM 1357 N N . LEU A 1 186 ? 1.650 9.361 -21.665 1.00 82.94 186 LEU A N 1
ATOM 1358 C CA . LEU A 1 186 ? 0.662 8.755 -22.563 1.00 82.94 186 LEU A CA 1
ATOM 1359 C C . LEU A 1 186 ? 0.728 7.222 -22.548 1.00 82.94 186 LEU A C 1
ATOM 1361 O O . LEU A 1 186 ? -0.244 6.565 -22.913 1.00 82.94 186 LEU A O 1
ATOM 1365 N N . ASN A 1 187 ? 1.821 6.637 -22.045 1.00 88.06 187 ASN A N 1
ATOM 1366 C CA . ASN A 1 187 ? 1.985 5.182 -21.926 1.00 88.06 187 ASN A CA 1
ATOM 1367 C C . ASN A 1 187 ? 1.388 4.573 -20.646 1.00 88.06 187 ASN A C 1
ATOM 1369 O O . ASN A 1 187 ? 1.688 3.424 -20.305 1.00 88.06 187 ASN A O 1
ATOM 1373 N N . ASN A 1 188 ? 0.538 5.315 -19.934 1.00 90.56 188 ASN A N 1
ATOM 1374 C CA . ASN A 1 188 ? -0.225 4.790 -18.807 1.00 90.56 188 ASN A CA 1
ATOM 1375 C C . ASN A 1 188 ? -1.399 3.941 -19.301 1.00 90.56 188 ASN A C 1
ATOM 1377 O O . ASN A 1 188 ? -2.219 4.386 -20.102 1.00 90.56 188 ASN A O 1
ATOM 1381 N N . ARG A 1 189 ? -1.505 2.720 -18.786 1.00 92.50 189 ARG A N 1
ATOM 1382 C CA . ARG A 1 189 ? -2.592 1.790 -19.089 1.00 92.50 189 ARG A CA 1
ATOM 1383 C C . ARG A 1 189 ? -3.382 1.521 -17.826 1.00 92.50 189 ARG A C 1
ATOM 1385 O O . ARG A 1 189 ? -2.796 1.290 -16.768 1.00 92.50 189 ARG A O 1
ATOM 1392 N N . ALA A 1 190 ? -4.706 1.516 -17.955 1.00 95.12 190 ALA A N 1
ATOM 1393 C CA . ALA A 1 190 ? -5.558 0.982 -16.908 1.00 95.12 190 ALA A CA 1
ATOM 1394 C C . ALA A 1 190 ? -5.156 -0.472 -16.628 1.00 95.12 190 ALA A C 1
ATOM 1396 O O . ALA A 1 190 ? -4.749 -1.206 -17.528 1.00 95.12 190 ALA A O 1
ATOM 1397 N N . ALA A 1 191 ? -5.233 -0.861 -15.365 1.00 95.69 191 ALA A N 1
ATOM 1398 C CA . ALA A 1 191 ? -4.810 -2.173 -14.926 1.00 95.69 191 ALA A CA 1
ATOM 1399 C C . ALA A 1 191 ? -5.849 -2.796 -14.010 1.00 95.69 191 ALA A C 1
ATOM 1401 O O . ALA A 1 191 ? -6.347 -2.148 -13.086 1.00 95.69 191 ALA A O 1
ATOM 1402 N N . LEU A 1 192 ? -6.141 -4.069 -14.258 1.00 97.38 192 LEU A N 1
ATOM 1403 C CA . LEU A 1 192 ? -6.939 -4.906 -13.378 1.00 97.38 192 LEU A CA 1
ATOM 1404 C C . LEU A 1 192 ? -6.137 -6.159 -13.025 1.00 97.38 192 LEU A C 1
ATOM 1406 O O . LEU A 1 192 ? -5.670 -6.863 -13.915 1.00 97.38 192 LEU A O 1
ATOM 1410 N N . TRP A 1 193 ? -6.021 -6.456 -11.735 1.00 98.25 193 TRP A N 1
ATOM 1411 C CA . TRP A 1 193 ? -5.405 -7.673 -11.209 1.00 98.25 193 TRP A CA 1
ATOM 1412 C C . TRP A 1 193 ? -6.414 -8.485 -10.391 1.00 98.25 193 TRP A C 1
ATOM 1414 O O . TRP A 1 193 ? -7.431 -7.970 -9.918 1.00 98.25 193 TRP A O 1
ATOM 1424 N N . ARG A 1 194 ? -6.111 -9.771 -10.212 1.00 96.44 194 ARG A N 1
ATOM 1425 C CA . ARG A 1 194 ? -6.829 -10.755 -9.390 1.00 96.44 194 ARG A CA 1
ATOM 1426 C C . ARG A 1 194 ? -5.864 -11.452 -8.425 1.00 96.44 194 ARG A C 1
ATOM 1428 O O . ARG A 1 194 ? -5.758 -12.674 -8.409 1.00 96.44 194 ARG A O 1
ATOM 1435 N N . GLY A 1 195 ? -5.137 -10.662 -7.641 1.00 94.38 195 GLY A N 1
ATOM 1436 C CA . GLY A 1 195 ? -4.270 -11.154 -6.569 1.00 94.38 195 GLY A CA 1
ATOM 1437 C C . GLY A 1 195 ? -2.851 -11.545 -6.984 1.00 94.38 195 GLY A C 1
ATOM 1438 O O . GLY A 1 195 ? -2.104 -12.017 -6.139 1.00 94.38 195 GLY A O 1
ATOM 1439 N N . SER A 1 196 ? -2.451 -11.350 -8.242 1.00 94.81 196 SER A N 1
ATOM 1440 C CA . SER A 1 196 ? -1.066 -11.562 -8.683 1.00 94.81 196 SER A CA 1
ATOM 1441 C C . SER A 1 196 ? -0.704 -10.661 -9.860 1.00 94.81 196 SER A C 1
ATOM 1443 O O . SER A 1 196 ? -1.582 -10.254 -10.626 1.00 94.81 196 SER A O 1
ATOM 1445 N N . ALA A 1 197 ? 0.591 -10.429 -10.081 1.00 92.50 197 ALA A N 1
ATOM 1446 C CA . ALA A 1 197 ? 1.066 -9.796 -11.307 1.00 92.50 197 ALA A CA 1
ATOM 1447 C C . ALA A 1 197 ? 0.602 -10.559 -12.567 1.00 92.50 197 ALA A C 1
ATOM 1449 O O . ALA A 1 197 ? 0.084 -9.951 -13.496 1.00 92.50 197 ALA A O 1
ATOM 1450 N N . SER A 1 198 ? 0.685 -11.893 -12.590 1.00 88.81 198 SER A N 1
ATOM 1451 C CA . SER A 1 198 ? 0.313 -12.704 -13.765 1.00 88.81 198 SER A CA 1
ATOM 1452 C C . SER A 1 198 ? -1.163 -12.616 -14.171 1.00 88.81 198 SER A C 1
ATOM 1454 O O . SER A 1 198 ? -1.508 -12.937 -15.303 1.00 88.81 198 SER A O 1
ATOM 1456 N N . SER A 1 199 ? -2.039 -12.180 -13.265 1.00 85.25 199 SER A N 1
ATOM 1457 C CA . SER A 1 199 ? -3.476 -12.014 -13.518 1.00 85.25 199 SER A CA 1
ATOM 1458 C C . SER A 1 199 ? -3.855 -10.674 -14.165 1.00 85.25 199 SER A C 1
ATOM 1460 O O . SER A 1 199 ? -5.042 -10.360 -14.274 1.00 85.25 199 SER A O 1
ATOM 1462 N N . PHE A 1 200 ? -2.856 -9.875 -14.545 1.00 84.38 200 PHE A N 1
ATOM 1463 C CA . PHE A 1 200 ? -3.028 -8.560 -15.146 1.00 84.38 200 PHE A CA 1
ATOM 1464 C C . PHE A 1 200 ? -3.828 -8.616 -16.452 1.00 84.38 200 PH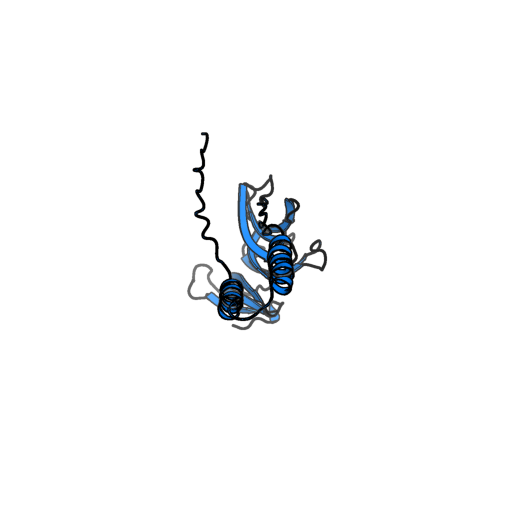E A C 1
ATOM 1466 O O . PHE A 1 200 ? -3.487 -9.334 -17.392 1.00 84.38 200 PHE A O 1
ATOM 1473 N N . VAL A 1 201 ? -4.872 -7.793 -16.513 1.00 84.44 201 VAL A N 1
ATOM 1474 C CA . VAL A 1 201 ? -5.627 -7.484 -17.727 1.00 84.44 201 VAL A CA 1
ATOM 1475 C C . VAL A 1 201 ? -5.407 -6.006 -18.052 1.00 84.44 201 VAL A C 1
ATOM 1477 O O . VAL A 1 201 ? -5.589 -5.149 -17.180 1.00 84.44 201 VAL A O 1
ATOM 1480 N N . ARG A 1 202 ? -4.976 -5.747 -19.292 1.00 72.25 202 ARG A N 1
ATOM 1481 C CA . ARG A 1 202 ? -4.685 -4.419 -19.856 1.00 72.25 202 ARG A CA 1
ATOM 1482 C C . ARG A 1 202 ? -5.867 -3.833 -20.617 1.00 72.25 202 ARG A C 1
ATOM 1484 O O . ARG A 1 202 ? -6.648 -4.645 -21.163 1.00 72.25 202 ARG A O 1
#

pLDDT: mean 80.49, std 20.63, range [28.08, 98.38]

Sequence (202 aa):
MRVVMPALVAKVTVYVSPLASMVVRLVLRHNVCMSSWNRIWAIVFVFGCAFLAGPSAVAQWRAISLHPDSAVQTWGHGTGSGFAGASINDGGATMPGLLAPSGSTIILAPPNASSGRVLHMRGRNVVGNVRISDVSHAALWTLNDNGNSVAFTDLHQPNATFSAAYGVGGGQQAGTVRYGDPNDLLNNRAALWRGSASSFVR

Secondary structure (DSSP, 8-state):
----PPP----------HHHHHHHHHHHTTTTS--HHHHHHHHHHHHHHHTTS---------------TT-SEEEEEEEETTEEEEEEESSSSEEEEEE-TTS-EEE---TTEEEEEEEEEETTEEEEEEEETTEEEEEEEEE-TTSS-EEEEE-PPTTEEEEEEEEEETTEEEEEEEES-TT-GGGEEEEEESSSGGG-B-

Radius of gyration: 28.9 Å; chains: 1; bounding box: 85×44×58 Å